Protein 8CIH (pdb70)

Solvent-accessible surface area: 18459 Å² total; per-residue (Å²): 106,116,17,14,72,59,1,78,76,4,0,28,58,0,68,74,14,17,92,105,0,62,95,47,1,78,50,0,55,80,3,0,46,61,0,3,76,42,48,55,47,38,64,112,125,155,67,55,103,76,55,111,68,94,51,104,121,60,15,107,121,54,70,53,77,10,80,92,11,33,127,89,3,91,62,12,1,74,17,0,44,132,8,24,94,97,0,79,144,16,3,70,58,0,102,31,7,9,105,95,11,60,183,115,147,36,56,37,107,180,34,114,60,36,57,75,24,5,48,4,46,6,0,47,78,2,0,73,21,0,4,56,19,0,98,97,1,10,128,36,0,94,87,2,3,94,23,0,27,143,22,71,58,61,99,78,3,56,57,51,20,45,60,1,73,115,7,68,95,9,70,51,8,7,77,18,5,15,56,7,1,18,39,3,4,52,58,143,152,92,132,82,93,111,29,39,51,98,1,4,103,86,3,82,72,3,0,31,56,0,70,78,19,18,94,62,0,68,94,50,2,77,52,0,49,80,27,0,51,86,31,11,92,129,60,68,133,88,72,78,52,8,95,63,13,11,69,16,0,38,137,9,30,68,103,0,30,127,17,3,72,49,2,81,35,16,18,103,79,24,59,198,101,84,33,77,60,108,92,44,115,52,10,44,72,24,4,53,11,64,8,2,58,83,2,2,74,30,0,6,69,16,2,107,61,0,4,111,43,0,101,67,2,13,107,53,12,80,116,36,90,58,90,74,90,7,63,48,44,20,70,63,0,85,58,11,75,101,8,49,55,22,6,53,12,4,15,66,6,3,26,40,4,3,54,104

B-factor: mean 48.76, std 20.11, r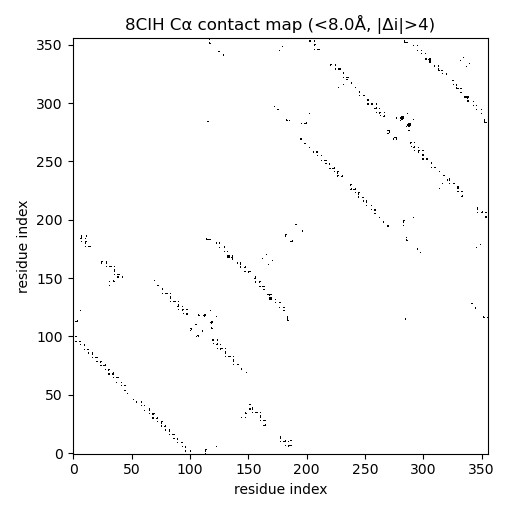ange [19.9, 146.71]

Nearest PDB structures (foldseek):
  8cih-assembly1_A  TM=1.005E+00  e=1.618E-24  Homo sapiens
  8cih-assembly2_B  TM=9.826E-01  e=2.386E-18  Homo sapiens
  8rhn-assembly1_C  TM=9.456E-01  e=1.847E-13  Homo sapiens
  7ubt-assembly1_A  TM=3.964E-01  e=5.912E-01  Homo sapiens
  8cih-assembly2_B  TM=1.006E+00  e=2.739E-23  Homo sapiens

Radius of gyration: 25.41 Å; Cα contacts (8 Å, |Δi|>4): 326; chains: 2; bounding box: 48×68×80 Å

InterPro domains:
  IPR023250 Cyclin-dependent kinase 2-interacting protein [PR02040] (20-38)
  IPR023250 Cyclin-dependent kinase 2-interacting protein [PR02040] (40-56)
  IPR023250 Cyclin-dependent kinase 2-interacting protein [PR02040] (87-102)
  IPR023250 Cyclin-dependent kinase 2-interacting protein [PR02040] (135-149)
  IPR023250 Cyclin-dependent kinase 2-interacting protein [PR02040] (156-172)
  IPR023250 Cyclin-dependent kinase 2-interacting protein [PR02040] (182-193)
  IPR023250 Cyclin-dependent kinase 2-interacting protein [PR02040] (196-210)

Sequence (356 aa):
SVSARKIKDNAADWHNNLILKWETLNDAGFTTANNIANLKISLLNKSSSPASKENEEKVCLEYNEELEKLCEELQATLDGLTKIIQVKMEKLSSTTKGICELENYHYGEESKRPPLFHTWPTTHFYEEVSSHKLLEMYRKELLLKRTVAKELAHTGDPDLTLSYLSMWLHQPYVESDSRLHLESMLLETGHRVTPRKPVLSVSARKIKDNAADWHNLILKWETLNDAGFTTANNIANLKISLCEELQATLDGLTKIQVKMEKLSSTTKGICELENYHYGEESKRPPLFHTWPTTHFYEVSSHKLLEEMYRKELLLKRTVAKELAHTGDPDLTLSYLSMWLHQPYVESDSRLHLESMLLETGH

Secondary structure (DSSP, 8-state):
-HHHHHHHHHHHHHHHHHHHHHHHHHHHHHHHHHHHHHHHHHHT----HHHHHHHHHHHHHHHHHHHHHHHHHHHHHHHHHHHHHHHHHHHHHHHHHHHHHHHHH--GGGSPPSSSS--HHHHHHHHHHHHHHHHHHHHHHHHHHHHHHH---HHHHHHHHHHHHH-TTHHHHHHHHHHHHHHHHT--/-----HHHHHHHHHHHHHHHHHHHHHHHHHHHHHHHHHHHHHHHHHH---HHHHHHHHHHHHHHHHHHHHHHHHHHHHHHHHHHHT--GGGS--SSSS--HHHHHHHHHHHHHHHHHHHHHHHHHHHHHHH---HHHHHHHHHHHHH-TTTTTHHHHHHHHHHHHTT-

Structure (mmCIF, N/CA/C/O backbone):
data_8CIH
#
_entry.id   8CIH
#
_cell.length_a   91.722
_cell.length_b   91.722
_cell.length_c   134.368
_cell.angle_alpha   90.00
_cell.angle_beta   90.00
_cell.angle_gamma   120.00
#
_symmetry.space_group_name_H-M   'P 61'
#
loop_
_entity.id
_entity.type
_entity.pdbx_description
1 polymer 'Cyclin-dependent kinase 2-interacting protein'
2 non-polymer 'SODIUM ION'
3 water water
#
loop_
_atom_site.group_PDB
_atom_site.id
_atom_site.type_symbol
_atom_site.label_atom_id
_atom_site.label_alt_id
_atom_site.label_comp_id
_atom_site.label_asym_id
_atom_site.label_entity_id
_atom_site.label_seq_id
_atom_site.pdbx_PDB_ins_code
_atom_site.Cartn_x
_atom_site.Cartn_y
_atom_site.Cartn_z
_atom_site.occupancy
_atom_site.B_iso_or_equiv
_atom_site.auth_seq_id
_atom_site.auth_comp_id
_atom_site.auth_asym_id
_atom_site.auth_atom_id
_atom_site.pdbx_PDB_model_num
ATOM 1 N N . SER A 1 19 ? -15.898 -24.472 18.869 1.00 68.01 17 SER A N 1
ATOM 2 C CA . SER A 1 19 ? -14.840 -25.334 18.356 1.00 62.56 17 SER A CA 1
ATOM 3 C C . SER A 1 19 ? -14.328 -24.821 17.015 1.00 58.26 17 SER A C 1
ATOM 4 O O . SER A 1 19 ? -14.901 -23.899 16.431 1.00 53.39 17 SER A O 1
ATOM 11 N N . VAL A 1 20 ? -13.243 -25.426 16.528 1.00 57.86 18 VAL A N 1
ATOM 12 C CA . VAL A 1 20 ? -12.680 -25.010 15.247 1.00 55.45 18 VAL A CA 1
ATOM 13 C C . VAL A 1 20 ? -13.609 -25.402 14.107 1.00 39.73 18 VAL A C 1
ATOM 14 O O . VAL A 1 20 ? -13.819 -24.628 13.165 1.00 36.30 18 VAL A O 1
ATOM 27 N N . SER A 1 21 ? -14.180 -26.607 14.169 1.00 37.43 19 SER A N 1
ATOM 28 C CA . SER A 1 21 ? -15.086 -27.047 13.112 1.00 37.39 19 SER A CA 1
ATOM 29 C C . SER A 1 21 ? -16.329 -26.170 13.052 1.00 35.07 19 SER A C 1
ATOM 30 O O . SER A 1 21 ? -16.851 -25.893 11.964 1.00 32.50 19 SER A O 1
ATOM 38 N N . ALA A 1 22 ? -16.824 -25.728 14.211 1.00 32.54 20 ALA A N 1
ATOM 39 C CA . ALA A 1 22 ? -17.981 -24.838 14.222 1.00 34.08 20 ALA A CA 1
ATOM 40 C C . ALA A 1 22 ? -17.671 -23.534 13.500 1.00 32.57 20 ALA A C 1
ATOM 41 O O . ALA A 1 22 ? -18.478 -23.052 12.696 1.00 29.48 20 ALA A O 1
ATOM 48 N N . ARG A 1 23 ? -16.502 -22.947 13.771 1.00 35.05 21 ARG A N 1
ATOM 49 C CA . ARG A 1 23 ? -16.114 -21.726 13.074 1.00 34.23 21 ARG A CA 1
ATOM 50 C C . ARG A 1 23 ? -15.979 -21.970 11.577 1.00 29.24 21 ARG A C 1
ATOM 51 O O . ARG A 1 23 ? -16.381 -21.129 10.762 1.00 29.65 21 ARG A O 1
ATOM 58 N N . LYS A 1 24 ? -15.416 -23.117 11.192 1.00 28.93 22 LYS A N 1
ATOM 59 C CA . LYS A 1 24 ? -15.273 -23.428 9.773 1.00 32.19 22 LYS A CA 1
ATOM 60 C C . LYS A 1 24 ? -16.631 -23.614 9.105 1.00 26.07 22 LYS A C 1
ATOM 61 O O . LYS A 1 24 ? -16.834 -23.169 7.970 1.00 25.77 22 LYS A O 1
ATOM 73 N N . ILE A 1 25 ? -17.571 -24.270 9.787 1.00 28.08 23 ILE A N 1
ATOM 74 C CA . ILE A 1 25 ? -18.896 -24.472 9.206 1.00 27.04 23 ILE A CA 1
ATOM 75 C C . ILE A 1 25 ? -19.638 -23.145 9.103 1.00 25.74 23 ILE A C 1
ATOM 76 O O . ILE A 1 25 ? -20.316 -22.870 8.104 1.00 26.52 23 ILE A O 1
ATOM 92 N N . LYS A 1 26 ? -19.518 -22.296 10.127 1.00 27.44 24 LYS A N 1
ATOM 93 C CA . LYS A 1 26 ? -20.157 -20.985 10.079 1.00 29.34 24 LYS A CA 1
ATOM 94 C C . LYS A 1 26 ? -19.558 -20.122 8.976 1.00 28.60 24 LYS A C 1
ATOM 95 O O . LYS A 1 26 ? -20.280 -19.389 8.291 1.00 28.34 24 LYS A O 1
ATOM 114 N N . ASP A 1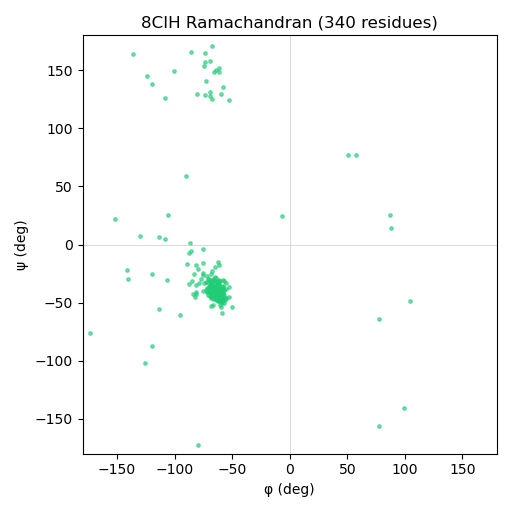 27 ? -18.236 -20.190 8.795 1.00 31.02 25 ASP A N 1
ATOM 115 C CA . ASP A 1 27 ? -17.607 -19.480 7.685 1.00 29.19 25 ASP A CA 1
ATOM 116 C C . ASP A 1 27 ? -18.045 -20.059 6.345 1.00 26.66 25 ASP A C 1
ATOM 117 O O . ASP A 1 27 ? -18.252 -19.317 5.377 1.00 26.61 25 ASP A O 1
ATOM 126 N N . ASN A 1 28 ? -18.179 -21.386 6.268 1.00 25.07 26 ASN A N 1
ATOM 127 C CA . ASN A 1 28 ? -18.622 -22.020 5.029 1.00 25.43 26 ASN A CA 1
ATOM 128 C C . ASN A 1 28 ? -20.026 -21.567 4.647 1.00 26.42 26 ASN A C 1
ATOM 129 O O . ASN A 1 28 ? -20.309 -21.320 3.468 1.00 26.20 26 ASN A O 1
ATOM 140 N N . ALA A 1 29 ? -20.924 -21.458 5.630 1.00 24.71 27 ALA A N 1
ATOM 141 C CA . ALA A 1 29 ? -22.266 -20.960 5.345 1.00 24.95 27 ALA A CA 1
ATOM 142 C C . ALA A 1 29 ? -22.219 -19.517 4.858 1.00 28.06 27 ALA A C 1
ATOM 143 O O . ALA A 1 29 ? -22.956 -19.138 3.939 1.00 24.63 27 ALA A O 1
ATOM 150 N N . ALA A 1 30 ? -21.358 -18.696 5.467 1.00 31.04 28 ALA A N 1
ATOM 151 C CA . ALA A 1 30 ? -21.183 -17.328 4.994 1.00 32.15 28 ALA A CA 1
ATOM 152 C C . ALA A 1 30 ? -20.638 -17.307 3.571 1.00 31.17 28 ALA A C 1
ATOM 153 O O . ALA A 1 30 ? -21.054 -16.480 2.750 1.00 26.69 28 ALA A O 1
ATOM 160 N N . ASP A 1 31 ? -19.703 -18.212 3.260 1.00 32.92 29 ASP A N 1
ATOM 161 C CA . ASP A 1 31 ? -19.163 -18.283 1.905 1.00 30.65 29 ASP A CA 1
ATOM 162 C C . ASP A 1 31 ? -20.255 -18.619 0.895 1.00 29.27 29 ASP A C 1
ATOM 163 O O . ASP A 1 31 ? -20.296 -18.047 -0.201 1.00 27.18 29 ASP A O 1
ATOM 172 N N . TRP A 1 32 ? -21.139 -19.561 1.239 1.00 27.07 30 TRP A N 1
ATOM 173 C CA . TRP A 1 32 ? -22.272 -19.867 0.371 1.00 24.48 30 TRP A CA 1
ATOM 174 C C . TRP A 1 32 ? -23.137 -18.635 0.138 1.00 25.65 30 TRP A C 1
ATOM 175 O O . TRP A 1 32 ? -23.583 -18.380 -0.987 1.00 23.50 30 TRP A O 1
ATOM 196 N N . HIS A 1 33 ? -23.400 -17.867 1.195 1.00 27.82 31 HIS A N 1
ATOM 197 C CA . HIS A 1 33 ? -24.176 -16.642 1.041 1.00 28.74 31 HIS A CA 1
ATOM 198 C C . HIS A 1 33 ? -23.499 -15.688 0.065 1.00 27.68 31 HIS A C 1
ATOM 199 O O . HIS A 1 33 ? -24.153 -15.114 -0.813 1.00 26.36 31 HIS A O 1
ATOM 213 N N A ASN A 1 34 ? -22.178 -15.531 0.177 0.64 30.50 32 ASN A N 1
ATOM 214 N N B ASN A 1 34 ? -22.184 -15.505 0.210 0.36 30.74 32 ASN A N 1
ATOM 215 C CA A ASN A 1 34 ? -21.479 -14.569 -0.669 0.64 31.27 32 ASN A CA 1
ATOM 216 C CA B ASN A 1 34 ? -21.457 -14.591 -0.667 0.36 33.26 32 ASN A CA 1
ATOM 217 C C A ASN A 1 34 ? -21.430 -15.032 -2.123 0.64 30.47 32 ASN A C 1
ATOM 218 C C B ASN A 1 34 ? -21.525 -15.054 -2.115 0.36 30.90 32 ASN A C 1
ATOM 219 O O A ASN A 1 34 ? -21.569 -14.215 -3.041 0.64 29.14 32 ASN A O 1
ATOM 220 O O B ASN A 1 34 ? -21.838 -14.269 -3.018 0.36 29.77 32 ASN A O 1
ATOM 241 N N . LEU A 1 35 ? -21.230 -16.333 -2.357 1.00 27.07 33 LEU A N 1
ATOM 242 C CA . LEU A 1 35 ? -21.221 -16.838 -3.727 1.00 27.13 33 LEU A CA 1
ATOM 243 C C . LEU A 1 35 ? -22.602 -16.733 -4.363 1.00 24.83 33 LEU A C 1
ATOM 244 O O . LEU A 1 35 ? -22.724 -16.437 -5.558 1.00 25.47 33 LEU A O 1
ATOM 261 N N . ILE A 1 36 ? -23.656 -16.985 -3.585 1.00 23.98 34 ILE A N 1
ATOM 262 C CA . ILE A 1 36 ? -25.009 -16.876 -4.121 1.00 24.59 34 ILE A CA 1
ATOM 263 C C . ILE A 1 36 ? -25.358 -15.423 -4.414 1.00 28.68 34 ILE A C 1
ATOM 264 O O . ILE A 1 36 ? -26.119 -15.138 -5.347 1.00 25.42 34 ILE A O 1
ATOM 280 N N . LEU A 1 37 ? -24.810 -14.483 -3.640 1.00 29.33 35 LEU A N 1
ATOM 281 C CA . LEU A 1 37 ? -25.012 -13.070 -3.947 1.00 35.52 35 LEU A CA 1
ATOM 282 C C . LEU A 1 37 ? -24.295 -12.681 -5.234 1.00 30.61 35 LEU A C 1
ATOM 283 O O . LEU A 1 37 ? -24.859 -11.970 -6.075 1.00 30.83 35 LEU A O 1
ATOM 299 N N . LYS A 1 38 ? -23.050 -13.134 -5.405 1.00 26.88 36 LYS A N 1
ATOM 300 C CA . LYS A 1 38 ? -22.333 -12.858 -6.646 1.00 29.81 36 LYS A CA 1
ATOM 301 C C . LYS A 1 38 ? -23.052 -13.472 -7.840 1.00 29.53 36 LYS A C 1
ATOM 302 O O . LYS A 1 38 ? -23.104 -12.871 -8.921 1.00 28.74 36 LYS A O 1
ATOM 321 N N . TRP A 1 39 ? -23.616 -14.669 -7.665 1.00 27.55 37 TRP A N 1
ATOM 322 C CA . TRP A 1 39 ? -24.384 -15.290 -8.738 1.00 28.60 37 TRP A CA 1
ATOM 323 C C . TRP A 1 39 ? -25.561 -14.410 -9.140 1.00 27.82 37 TRP A C 1
ATOM 324 O O . TRP A 1 39 ? -25.772 -14.136 -10.327 1.00 24.47 37 TRP A O 1
ATOM 345 N N . GLU A 1 40 ? -26.341 -13.949 -8.158 1.00 24.51 38 GLU A N 1
ATOM 346 C CA . GLU A 1 40 ? -27.496 -13.112 -8.469 1.00 25.12 38 GLU A CA 1
ATOM 347 C C . GLU A 1 40 ? -27.069 -11.802 -9.117 1.00 25.87 38 GLU A C 1
ATOM 348 O O . GLU A 1 40 ? -27.739 -11.303 -10.030 1.00 25.40 38 GLU A O 1
ATOM 360 N N . THR A 1 41 ? -25.955 -11.228 -8.660 1.00 27.37 39 THR A N 1
ATOM 361 C CA . THR A 1 41 ? -25.436 -10.017 -9.287 1.00 31.26 39 THR A CA 1
ATOM 362 C C . THR A 1 41 ? -25.149 -10.253 -10.765 1.00 33.13 39 THR A C 1
ATOM 363 O O . THR A 1 41 ? -25.532 -9.447 -11.621 1.00 33.73 39 THR A O 1
ATOM 374 N N . LEU A 1 42 ? -24.474 -11.360 -11.081 1.00 32.37 40 LEU A N 1
ATOM 375 C CA . LEU A 1 42 ? -24.164 -11.668 -12.472 1.00 34.58 40 LEU A CA 1
ATOM 376 C C . LEU A 1 42 ? -25.422 -12.018 -13.254 1.00 29.41 40 LEU A C 1
ATOM 377 O O . LEU A 1 42 ? -25.546 -11.664 -14.432 1.00 28.48 40 LEU A O 1
ATOM 393 N N . ASN A 1 43 ? -26.360 -12.725 -12.624 1.00 23.33 41 ASN A N 1
ATOM 394 C CA . ASN A 1 43 ? -27.577 -13.093 -13.333 1.00 25.62 41 ASN A CA 1
ATOM 395 C C . ASN A 1 43 ? -28.395 -11.861 -13.698 1.00 29.39 41 ASN A C 1
ATOM 396 O O . ASN A 1 43 ? -28.940 -11.778 -14.804 1.00 25.56 41 ASN A O 1
ATOM 407 N N . ASP A 1 44 ? -28.501 -10.898 -12.777 1.00 26.92 42 ASP A N 1
ATOM 408 C CA . ASP A 1 44 ? -29.200 -9.654 -13.083 1.00 30.78 42 ASP A CA 1
ATOM 409 C C . ASP A 1 44 ? -28.526 -8.922 -14.239 1.00 31.52 42 ASP A C 1
ATOM 410 O O . ASP A 1 44 ? -29.195 -8.439 -15.158 1.00 30.27 42 ASP A O 1
ATOM 419 N N . ALA A 1 45 ? -27.193 -8.826 -14.206 1.00 34.10 43 ALA A N 1
ATOM 420 C CA . ALA A 1 45 ? -26.471 -8.189 -15.303 1.00 37.09 43 ALA A CA 1
ATOM 421 C C . ALA A 1 45 ? -26.680 -8.947 -16.607 1.00 35.84 43 ALA A C 1
ATOM 422 O O . ALA A 1 45 ? -26.860 -8.337 -17.668 1.00 34.69 43 ALA A O 1
ATOM 429 N N . GLY A 1 46 ? -26.655 -10.280 -16.549 1.00 31.76 44 GLY A N 1
ATOM 430 C CA . GLY A 1 46 ? -26.918 -11.062 -17.744 1.00 30.00 44 GLY A CA 1
ATOM 431 C C . GLY A 1 46 ? -28.320 -10.846 -18.277 1.00 29.59 44 GLY A C 1
ATOM 432 O O . GLY A 1 46 ? -28.534 -10.807 -19.492 1.00 23.95 44 GLY A O 1
ATOM 436 N N . PHE A 1 47 ? -29.295 -10.694 -17.377 1.00 28.29 45 PHE A N 1
ATOM 437 C CA . PHE A 1 47 ? -30.659 -10.431 -17.820 1.00 29.04 45 PHE A CA 1
ATOM 438 C C . PHE A 1 47 ? -30.740 -9.119 -18.590 1.00 24.94 45 PHE A C 1
ATOM 439 O O . PHE A 1 47 ? -31.397 -9.045 -19.633 1.00 27.93 45 PHE A O 1
ATOM 456 N N . THR A 1 48 ? -30.088 -8.071 -18.086 1.00 28.92 46 THR A N 1
ATOM 457 C CA . THR A 1 48 ? -30.074 -6.799 -18.800 1.00 33.49 46 THR A CA 1
ATOM 458 C C . THR A 1 48 ? -29.534 -6.982 -20.211 1.00 27.77 46 THR A C 1
ATOM 459 O O . THR A 1 48 ? -30.130 -6.510 -21.185 1.00 25.95 46 THR A O 1
ATOM 470 N N . THR A 1 49 ? -28.404 -7.679 -20.338 1.00 26.42 47 THR A N 1
ATOM 471 C CA . THR A 1 49 ? -27.856 -7.974 -21.657 1.00 27.46 47 THR A CA 1
ATOM 472 C C . THR A 1 49 ? -28.839 -8.794 -22.481 1.00 23.47 47 THR A C 1
ATOM 473 O O . THR A 1 49 ? -29.168 -8.434 -23.617 1.00 24.40 47 THR A O 1
ATOM 484 N N . ALA A 1 50 ? -29.319 -9.906 -21.918 1.00 21.69 48 ALA A N 1
ATOM 485 C CA . ALA A 1 50 ? -30.267 -10.752 -22.636 1.00 25.98 48 ALA A CA 1
ATOM 486 C C . ALA A 1 50 ? -31.504 -9.966 -23.044 1.00 25.10 48 ALA A C 1
ATOM 487 O O . ALA A 1 50 ? -32.037 -10.156 -24.143 1.00 24.52 48 ALA A O 1
ATOM 494 N N . ASN A 1 51 ? -31.976 -9.074 -22.171 1.00 26.06 49 ASN A N 1
ATOM 495 C CA . ASN A 1 51 ? -33.151 -8.275 -22.493 1.00 28.71 49 ASN A CA 1
ATOM 496 C C . ASN A 1 51 ? -32.863 -7.289 -23.618 1.00 27.21 49 ASN A C 1
ATOM 497 O O . ASN A 1 51 ? -33.758 -6.976 -24.412 1.00 28.45 49 ASN A O 1
ATOM 508 N N . ASN A 1 52 ? -31.630 -6.788 -23.704 1.00 26.93 50 ASN A N 1
ATOM 509 C CA . ASN A 1 52 ? -31.272 -5.910 -24.811 1.00 26.36 50 ASN A CA 1
ATOM 510 C C . ASN A 1 52 ? -31.200 -6.682 -26.121 1.00 26.34 50 ASN A C 1
ATOM 511 O O . ASN A 1 52 ? -31.624 -6.180 -27.167 1.00 26.66 50 ASN A O 1
ATOM 522 N N . ILE A 1 53 ? -30.677 -7.909 -26.084 1.00 28.86 51 ILE A N 1
ATOM 523 C CA . ILE A 1 53 ? -30.654 -8.738 -27.285 1.00 29.34 51 ILE A CA 1
ATOM 524 C C . ILE A 1 53 ? -32.074 -8.966 -27.786 1.00 28.23 51 ILE A C 1
ATOM 525 O O . ILE A 1 53 ? -32.375 -8.777 -28.970 1.00 28.08 51 ILE A O 1
ATOM 541 N N . ALA A 1 54 ? -32.973 -9.353 -26.878 1.00 27.99 52 ALA A N 1
ATOM 542 C CA . ALA A 1 54 ? -34.349 -9.656 -27.261 1.00 29.84 52 ALA A CA 1
ATOM 543 C C . ALA A 1 54 ? -35.026 -8.453 -27.906 1.00 28.10 52 ALA A C 1
ATOM 544 O O . ALA A 1 54 ? -35.668 -8.573 -28.956 1.00 30.15 52 ALA A O 1
ATOM 551 N N . ASN A 1 55 ? -34.903 -7.279 -27.285 1.00 29.83 53 ASN A N 1
ATOM 552 C CA . ASN A 1 55 ? -35.602 -6.105 -27.798 1.00 32.59 53 ASN A CA 1
ATOM 553 C C . ASN A 1 55 ? -35.024 -5.653 -29.133 1.00 35.19 53 ASN A C 1
ATOM 554 O O . ASN A 1 55 ? -35.774 -5.285 -30.046 1.00 36.62 53 ASN A O 1
ATOM 565 N N . LEU A 1 56 ? -33.697 -5.685 -29.279 1.00 34.81 54 LEU A N 1
ATOM 566 C CA . LEU A 1 56 ? -33.106 -5.349 -30.570 1.00 39.66 54 LEU A CA 1
ATOM 567 C C . LEU A 1 56 ? -33.463 -6.395 -31.621 1.00 43.51 54 LEU A C 1
ATOM 568 O O . LEU A 1 56 ? -33.701 -6.056 -32.786 1.00 43.34 54 LEU A O 1
ATOM 584 N N . LYS A 1 57 ? -33.506 -7.671 -31.230 1.00 40.45 55 LYS A N 1
ATOM 585 C CA . LYS A 1 57 ? -33.939 -8.714 -32.155 1.00 41.45 55 LYS A CA 1
ATOM 586 C C . LYS A 1 57 ? -35.360 -8.453 -32.639 1.00 43.25 55 LYS A C 1
ATOM 587 O O . LYS A 1 57 ? -35.649 -8.549 -33.837 1.00 43.55 55 LYS A O 1
ATOM 606 N N . ILE A 1 58 ? -36.262 -8.116 -31.716 1.00 48.86 56 ILE A N 1
ATOM 607 C CA . ILE A 1 58 ? -37.652 -7.869 -32.091 1.00 55.42 56 ILE A CA 1
ATOM 608 C C . ILE A 1 58 ? -37.753 -6.646 -32.993 1.00 56.57 56 ILE A C 1
ATOM 609 O O . ILE A 1 58 ? -38.531 -6.628 -33.953 1.00 63.70 56 ILE A O 1
ATOM 625 N N . SER A 1 59 ? -36.975 -5.601 -32.699 1.00 49.45 57 SER A N 1
ATOM 626 C CA . SER A 1 59 ? -36.938 -4.445 -33.591 1.00 49.93 57 SER A CA 1
ATOM 627 C C . SER A 1 59 ? -36.360 -4.826 -34.948 1.00 44.40 57 SER A C 1
ATOM 628 O O . SER A 1 59 ? -36.866 -4.397 -35.992 1.00 44.32 57 SER A O 1
ATOM 636 N N . LEU A 1 60 ? -35.298 -5.635 -34.952 1.00 45.40 58 LEU A N 1
ATOM 637 C CA . LEU A 1 60 ? -34.720 -6.098 -36.208 1.00 54.71 58 LEU A CA 1
ATOM 638 C C . LEU A 1 60 ? -35.672 -7.023 -36.954 1.00 61.89 58 LEU A C 1
ATOM 639 O O . LEU A 1 60 ? -35.662 -7.053 -38.190 1.00 67.16 58 LEU A O 1
ATOM 655 N N . LEU A 1 61 ? -36.497 -7.779 -36.228 1.00 61.24 59 LEU A N 1
ATOM 656 C CA . LEU A 1 61 ? -37.447 -8.684 -36.861 1.00 69.44 59 LEU A CA 1
ATOM 657 C C . LEU A 1 61 ? -38.688 -7.965 -37.375 1.00 99.27 59 LEU A C 1
ATOM 658 O O . LEU A 1 61 ? -39.382 -8.503 -38.244 1.00 115.47 59 LEU A O 1
ATOM 662 N N . ASN A 1 62 ? -38.983 -6.773 -36.860 1.00 97.92 60 ASN A N 1
ATOM 663 C CA . ASN A 1 62 ? -40.109 -5.985 -37.342 1.00 105.11 60 ASN A CA 1
ATOM 664 C C . ASN A 1 62 ? -39.837 -5.324 -38.687 1.00 108.38 60 ASN A C 1
ATOM 665 O O . ASN A 1 62 ? -40.739 -4.681 -39.234 1.00 107.57 60 ASN A O 1
ATOM 676 N N . LYS A 1 63 ? -38.632 -5.462 -39.229 1.00 113.52 61 LYS A N 1
ATOM 677 C CA . LYS A 1 63 ? -38.276 -4.812 -40.486 1.00 114.84 61 LYS A CA 1
ATOM 678 C C . LYS A 1 63 ? -38.807 -5.616 -41.668 1.00 114.25 61 LYS A C 1
ATOM 679 O O . LYS A 1 63 ? -39.951 -6.073 -41.659 1.00 111.79 61 LYS A O 1
ATOM 689 N N . SER A 1 70 ? -43.970 -1.214 -48.685 1.00 100.16 68 SER A N 1
ATOM 690 C CA . SER A 1 70 ? -44.643 -0.187 -49.471 1.00 97.00 68 SER A CA 1
ATOM 691 C C . SER A 1 70 ? -44.633 1.156 -48.746 1.00 94.86 68 SER A C 1
ATOM 692 O O . SER A 1 70 ? -45.493 2.005 -48.982 1.00 100.44 68 SER A O 1
ATOM 695 N N . SER A 1 71 ? -43.656 1.343 -47.863 1.00 86.16 69 SER A N 1
ATOM 696 C CA . SER A 1 71 ? -43.515 2.592 -47.128 1.00 73.38 69 SER A CA 1
ATOM 697 C C . SER A 1 71 ? -42.844 3.632 -48.027 1.00 72.42 69 SER A C 1
ATOM 698 O O . SER A 1 71 ? -42.635 3.412 -49.223 1.00 72.93 69 SER A O 1
ATOM 706 N N . SER A 1 72 ? -42.493 4.783 -47.457 1.00 69.50 70 SER A N 1
ATOM 707 C CA . SER A 1 72 ? -41.868 5.832 -48.245 1.00 56.51 70 SER A CA 1
ATOM 708 C C . SER A 1 72 ? -40.413 5.472 -48.545 1.00 49.74 70 SER A C 1
ATOM 709 O O . SER A 1 72 ? -39.782 4.724 -47.795 1.00 46.11 70 SER A O 1
ATOM 717 N N . PRO A 1 73 ? -39.859 5.986 -49.648 1.00 48.84 71 PRO A N 1
ATOM 718 C CA . PRO A 1 73 ? -38.432 5.735 -49.916 1.00 46.94 71 PRO A CA 1
ATOM 719 C C . PRO A 1 73 ? -37.528 6.169 -48.774 1.00 40.17 71 PRO A C 1
ATOM 720 O O . PRO A 1 73 ? -36.544 5.485 -48.470 1.00 37.88 71 PRO A O 1
ATOM 731 N N . ALA A 1 74 ? -37.837 7.296 -48.128 1.00 34.09 72 ALA A N 1
ATOM 732 C CA . ALA A 1 74 ? -37.033 7.730 -46.992 1.00 32.93 72 ALA A CA 1
ATOM 733 C C . ALA A 1 74 ? -37.071 6.699 -45.870 1.00 34.36 72 ALA A C 1
ATOM 734 O O . ALA A 1 74 ? -36.046 6.423 -45.234 1.00 33.39 72 ALA A O 1
ATOM 741 N N . SER A 1 75 ? -38.244 6.108 -45.621 1.00 39.86 73 SER A N 1
ATOM 742 C CA . SER A 1 75 ? -38.365 5.116 -44.557 1.00 41.87 73 SER A CA 1
ATOM 743 C C . SER A 1 75 ? -37.576 3.853 -44.880 1.00 38.95 73 SER A C 1
ATOM 744 O O . SER A 1 75 ? -36.893 3.302 -44.008 1.00 33.21 73 SER A O 1
ATOM 752 N N . LYS A 1 76 ? -37.670 3.370 -46.120 1.00 36.89 74 LYS A N 1
ATOM 753 C CA . LYS A 1 76 ? -36.922 2.178 -46.509 1.00 37.82 74 LYS A CA 1
ATOM 754 C C . LYS A 1 76 ? -35.425 2.390 -46.327 1.00 37.31 74 LYS A C 1
ATOM 755 O O . LYS A 1 76 ? -34.729 1.541 -45.758 1.00 39.68 74 LYS A O 1
ATOM 774 N N . GLU A 1 77 ? -34.909 3.519 -46.817 1.00 37.87 75 GLU A N 1
ATOM 775 C CA . GLU A 1 77 ? -33.487 3.806 -46.673 1.00 38.03 75 GLU A CA 1
ATOM 776 C C . GLU A 1 77 ? -33.095 3.876 -45.205 1.00 33.70 75 GLU A C 1
ATOM 777 O O . GLU A 1 77 ? -32.096 3.279 -44.785 1.00 32.55 75 GLU A O 1
ATOM 784 N N . ASN A 1 78 ? -33.878 4.598 -44.404 1.00 33.97 76 ASN A N 1
ATOM 785 C CA . ASN A 1 78 ? -33.575 4.707 -42.982 1.00 35.56 76 ASN A CA 1
ATOM 786 C C . ASN A 1 78 ? -33.600 3.338 -42.312 1.00 34.99 76 ASN A C 1
ATOM 787 O O . ASN A 1 78 ? -32.694 2.993 -41.546 1.00 30.56 76 ASN A O 1
ATOM 798 N N . GLU A 1 79 ? -34.629 2.534 -42.599 1.00 36.74 77 GLU A N 1
ATOM 799 C CA . GLU A 1 79 ? -34.715 1.212 -41.987 1.00 39.81 77 GLU A CA 1
ATOM 800 C C . GLU A 1 79 ? -33.518 0.352 -42.375 1.00 36.16 77 GLU A C 1
ATOM 801 O O . GLU A 1 79 ? -32.960 -0.366 -41.537 1.00 37.44 77 GLU A O 1
ATOM 808 N N . GLU A 1 80 ? -33.102 0.424 -43.641 1.00 34.22 78 GLU A N 1
ATOM 809 C CA . GLU A 1 80 ? -31.935 -0.329 -44.095 1.00 37.08 78 GLU A CA 1
ATOM 810 C C . GLU A 1 80 ? -30.700 0.024 -43.276 1.00 36.63 78 GLU A C 1
ATOM 811 O O . GLU A 1 80 ? -29.995 -0.862 -42.779 1.00 37.08 78 GLU A O 1
ATOM 823 N N . LYS A 1 81 ? -30.414 1.320 -43.131 1.00 35.31 79 LYS A N 1
ATOM 824 C CA . LYS A 1 81 ? -29.206 1.731 -42.422 1.00 35.50 79 LYS A CA 1
ATOM 825 C C . LYS A 1 81 ? -29.283 1.373 -40.942 1.00 30.92 79 LYS A C 1
ATOM 826 O O . LYS A 1 81 ? -28.292 0.924 -40.355 1.00 32.62 79 LYS A O 1
ATOM 845 N N . VAL A 1 82 ? -30.450 1.562 -40.322 1.00 33.59 80 VAL A N 1
ATOM 846 C CA . VAL A 1 82 ? -30.588 1.254 -38.901 1.00 31.60 80 VAL A CA 1
ATOM 847 C C . VAL A 1 82 ? -30.396 -0.239 -38.656 1.00 30.35 80 VAL A C 1
ATOM 848 O O . VAL A 1 82 ? -29.739 -0.644 -37.689 1.00 28.53 80 VAL A O 1
ATOM 861 N N . CYS A 1 83 ? -30.959 -1.081 -39.527 1.00 30.23 81 CYS A N 1
ATOM 862 C CA . CYS A 1 83 ? -30.876 -2.524 -39.318 1.00 35.55 81 CYS A CA 1
ATOM 863 C C . CYS A 1 83 ? -29.448 -3.041 -39.451 1.00 33.90 81 CYS A C 1
ATOM 864 O O . CYS A 1 83 ? -29.093 -4.038 -38.812 1.00 33.76 81 CYS A O 1
ATOM 872 N N . LEU A 1 84 ? -28.621 -2.391 -40.272 1.00 35.21 82 LEU A N 1
ATOM 873 C CA . LEU A 1 84 ? -27.215 -2.773 -40.348 1.00 40.00 82 LEU A CA 1
ATOM 874 C C . LEU A 1 84 ? -26.523 -2.584 -39.003 1.00 41.33 82 LEU A C 1
ATOM 875 O O . LEU A 1 84 ? -25.724 -3.430 -38.582 1.00 44.27 82 LEU A O 1
ATOM 891 N N . GLU A 1 85 ? -26.820 -1.482 -38.309 1.00 34.23 83 GLU A N 1
ATOM 892 C CA . GLU A 1 85 ? -26.223 -1.230 -37.004 1.00 33.87 83 GLU A CA 1
ATOM 893 C C . GLU A 1 85 ? -26.827 -2.092 -35.904 1.00 31.75 83 GLU A C 1
ATOM 894 O O . GLU A 1 85 ? -26.164 -2.323 -34.886 1.00 32.05 83 GLU A O 1
ATOM 906 N N . TYR A 1 86 ? -28.067 -2.558 -36.072 1.00 35.32 84 TYR A N 1
ATOM 907 C CA . TYR A 1 86 ? -28.615 -3.545 -35.147 1.00 33.00 84 TYR A CA 1
ATOM 908 C C . TYR A 1 86 ? -27.751 -4.802 -35.128 1.00 35.53 84 TYR A C 1
ATOM 909 O O . TYR A 1 86 ? -27.442 -5.345 -34.061 1.00 36.48 84 TYR A O 1
ATOM 927 N N . ASN A 1 87 ? -27.356 -5.282 -36.311 1.00 37.48 85 ASN A N 1
ATOM 928 C CA . ASN A 1 87 ? -26.547 -6.494 -36.386 1.00 42.72 85 ASN A CA 1
ATOM 929 C C . ASN A 1 87 ? -25.232 -6.327 -35.637 1.00 39.86 85 ASN A C 1
ATOM 930 O O . ASN A 1 87 ? -24.805 -7.229 -34.907 1.00 40.51 85 ASN A O 1
ATOM 941 N N . GLU A 1 88 ? -24.571 -5.180 -35.808 1.00 37.12 86 GLU A N 1
ATOM 942 C CA . GLU A 1 88 ? -23.306 -4.946 -35.118 1.00 36.04 86 GLU A CA 1
ATOM 943 C C . GLU A 1 88 ? -23.500 -4.951 -33.607 1.00 35.87 86 GLU A C 1
ATOM 944 O O . GLU A 1 88 ? -22.725 -5.572 -32.870 1.00 36.36 86 GLU A O 1
ATOM 948 N N . GLU A 1 89 ? -24.537 -4.263 -33.125 1.00 37.24 87 GLU A N 1
ATOM 949 C CA . GLU A 1 89 ? -24.764 -4.194 -31.685 1.00 39.75 87 GLU A CA 1
ATOM 950 C C . GLU A 1 89 ? -25.138 -5.560 -31.123 1.00 36.86 87 GLU A C 1
ATOM 951 O O . GLU A 1 89 ? -24.742 -5.906 -30.004 1.00 31.69 87 GLU A O 1
ATOM 963 N N . LEU A 1 90 ? -25.896 -6.351 -31.883 1.00 37.67 88 LEU A N 1
ATOM 964 C CA . LEU A 1 90 ? -26.292 -7.671 -31.403 1.00 36.72 88 LEU A CA 1
ATOM 965 C C . LEU A 1 90 ? -25.081 -8.579 -31.223 1.00 35.34 88 LEU A C 1
ATOM 966 O O . LEU A 1 90 ? -25.019 -9.356 -30.264 1.00 32.60 88 LEU A O 1
ATOM 982 N N . GLU A 1 91 ? -24.104 -8.492 -32.129 1.00 36.70 89 GLU A N 1
ATOM 983 C CA . GLU A 1 91 ? -22.895 -9.297 -31.980 1.00 39.82 89 GLU A CA 1
ATOM 984 C C . GLU A 1 91 ? -22.141 -8.926 -30.709 1.00 38.03 89 GLU A C 1
ATOM 985 O O . GLU A 1 91 ? -21.625 -9.802 -30.004 1.00 35.04 89 GLU A O 1
ATOM 992 N N . LYS A 1 92 ? -22.067 -7.630 -30.398 1.00 36.12 90 LYS A N 1
ATOM 993 C CA . LYS A 1 92 ? -21.391 -7.204 -29.177 1.00 35.98 90 LYS A CA 1
ATOM 994 C C . LYS A 1 92 ? -22.154 -7.656 -27.937 1.00 32.67 90 LYS A C 1
ATOM 995 O O . LYS A 1 92 ? -21.544 -8.028 -26.928 1.00 31.03 90 LYS A O 1
ATOM 1005 N N . LEU A 1 93 ? -23.488 -7.634 -27.992 1.00 31.61 91 LEU A N 1
ATOM 1006 C CA . LEU A 1 93 ? -24.283 -8.058 -26.843 1.00 30.33 91 LEU A CA 1
ATOM 1007 C C . LEU A 1 93 ? -24.142 -9.556 -26.590 1.00 29.41 91 LEU A C 1
ATOM 1008 O O . LEU A 1 93 ? -24.093 -9.993 -25.435 1.00 27.49 91 LEU A O 1
ATOM 1024 N N . CYS A 1 94 ? -24.084 -10.360 -27.654 1.00 30.22 92 CYS A N 1
ATOM 1025 C CA . CYS A 1 94 ? -23.912 -11.798 -27.478 1.00 32.85 92 CYS A CA 1
ATOM 1026 C C . CYS A 1 94 ? -22.569 -12.118 -26.831 1.00 34.21 92 CYS A C 1
ATOM 1027 O O . CYS A 1 94 ? -22.482 -13.002 -25.969 1.00 32.54 92 CYS A O 1
ATOM 1035 N N . GLU A 1 95 ? -21.509 -11.411 -27.232 1.00 33.96 93 GLU A N 1
ATOM 1036 C CA . GLU A 1 95 ? -20.219 -11.578 -26.570 1.00 39.67 93 GLU A CA 1
ATOM 1037 C C . GLU A 1 95 ? -20.288 -11.117 -25.120 1.00 34.64 93 GLU A C 1
ATOM 1038 O O . GLU A 1 95 ? -19.644 -11.702 -24.241 1.00 29.96 93 GLU A O 1
ATOM 1050 N N . GLU A 1 96 ? -21.059 -10.061 -24.854 1.00 33.52 94 GLU A N 1
ATOM 1051 C CA . GLU A 1 96 ? -21.247 -9.607 -23.481 1.00 33.17 94 GLU A CA 1
ATOM 1052 C C . GLU A 1 96 ? -21.950 -10.668 -22.645 1.00 29.42 94 GLU A C 1
ATOM 1053 O O . GLU A 1 96 ? -21.607 -10.878 -21.475 1.00 28.71 94 GLU A O 1
ATOM 1065 N N . LEU A 1 97 ? -22.934 -11.354 -23.227 1.00 29.02 95 LEU A N 1
ATOM 1066 C CA . LEU A 1 97 ? -23.636 -12.395 -22.485 1.00 29.99 95 LEU A CA 1
ATOM 1067 C C . LEU A 1 97 ? -22.718 -13.580 -22.208 1.00 31.35 95 LEU A C 1
ATOM 1068 O O . LEU A 1 97 ? -22.778 -14.182 -21.128 1.00 27.77 95 LEU A O 1
ATOM 1084 N N . GLN A 1 98 ? -21.853 -13.924 -23.165 1.00 31.02 96 GLN A N 1
ATOM 1085 C CA . GLN A 1 98 ? -20.902 -15.007 -22.941 1.00 32.31 96 GLN A CA 1
ATOM 1086 C C . GLN A 1 98 ? -19.944 -14.669 -21.806 1.00 29.81 96 GLN A C 1
ATOM 1087 O O . GLN A 1 98 ? -19.561 -15.549 -21.024 1.00 30.19 96 GLN A O 1
ATOM 1101 N N . ALA A 1 99 ? -19.542 -13.400 -21.697 1.00 31.30 97 ALA A N 1
ATOM 1102 C CA . ALA A 1 99 ? -18.681 -13.000 -20.589 1.00 33.87 97 ALA A CA 1
ATOM 1103 C C . ALA A 1 99 ? -19.375 -13.225 -19.252 1.00 32.99 97 ALA A C 1
ATOM 1104 O O . ALA A 1 99 ? -18.736 -13.617 -18.268 1.00 31.46 97 ALA A O 1
ATOM 1111 N N . THR A 1 100 ? -20.687 -12.982 -19.197 1.00 30.63 98 THR A N 1
ATOM 1112 C CA . THR A 1 100 ? -21.439 -13.248 -17.974 1.00 29.99 98 THR A CA 1
ATOM 1113 C C . THR A 1 100 ? -21.477 -14.740 -17.667 1.00 28.31 98 THR A C 1
ATOM 1114 O O . THR A 1 100 ? -21.340 -15.144 -16.505 1.00 29.35 98 THR A O 1
ATOM 1125 N N . LEU A 1 101 ? -21.665 -15.573 -18.692 1.00 27.12 99 LEU A N 1
ATOM 1126 C CA . LEU A 1 101 ? -21.633 -17.016 -18.480 1.00 28.20 99 LEU A CA 1
ATOM 1127 C C . LEU A 1 101 ? -20.277 -17.458 -17.948 1.00 27.79 99 LEU A C 1
ATOM 1128 O O . LEU A 1 101 ? -20.199 -18.342 -17.086 1.00 26.65 99 LEU A O 1
ATOM 1144 N N . ASP A 1 102 ? -19.197 -16.849 -18.445 1.00 29.09 100 ASP A N 1
ATOM 1145 C CA . ASP A 1 102 ? -17.871 -17.158 -17.922 1.00 31.50 100 ASP A CA 1
ATOM 1146 C C . ASP A 1 102 ? -17.778 -16.825 -16.438 1.00 31.13 100 ASP A C 1
ATOM 1147 O O . ASP A 1 102 ? -17.189 -17.584 -15.660 1.00 27.63 100 ASP A O 1
ATOM 1156 N N . GLY A 1 103 ? -18.352 -15.692 -16.027 1.00 29.80 101 GLY A N 1
ATOM 1157 C CA . GLY A 1 103 ? -18.349 -15.345 -14.615 1.00 28.83 101 GLY A CA 1
ATOM 1158 C C . GLY A 1 103 ? -19.164 -16.311 -13.776 1.00 26.70 101 GL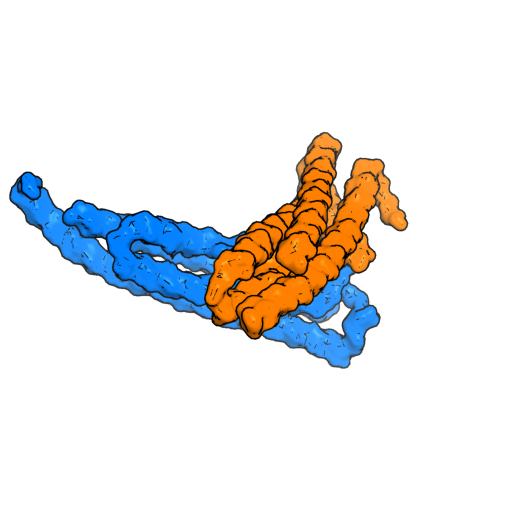Y A C 1
ATOM 1159 O O . GLY A 1 103 ? -18.768 -16.667 -12.662 1.00 24.87 101 GLY A O 1
ATOM 1163 N N . LEU A 1 104 ? -20.313 -16.749 -14.297 1.00 20.57 102 LEU A N 1
ATOM 1164 C CA . LEU A 1 104 ? -21.135 -17.722 -13.584 1.00 21.80 102 LEU A CA 1
ATOM 1165 C C . LEU A 1 104 ? -20.440 -19.076 -13.487 1.00 23.54 102 LEU A C 1
ATOM 1166 O O . LEU A 1 104 ? -20.583 -19.781 -12.479 1.00 19.90 102 LEU A O 1
ATOM 1182 N N . THR A 1 105 ? -19.702 -19.466 -14.530 1.00 23.42 103 THR A N 1
ATOM 1183 C CA . THR A 1 105 ? -18.956 -20.719 -14.477 1.00 24.47 103 THR A CA 1
ATOM 1184 C C . THR A 1 105 ? -17.903 -20.677 -13.377 1.00 24.79 103 THR A C 1
ATOM 1185 O O . THR A 1 105 ? -17.710 -21.660 -12.653 1.00 28.54 103 THR A O 1
ATOM 1196 N N . LYS A 1 106 ? -17.211 -19.545 -13.239 1.00 25.67 104 LYS A N 1
ATOM 1197 C CA . LYS A 1 106 ? -16.237 -19.402 -12.162 1.00 28.68 104 LYS A CA 1
ATOM 1198 C C . LYS A 1 106 ? -16.902 -19.546 -10.799 1.00 28.49 104 LYS A C 1
ATOM 1199 O O . LYS A 1 106 ? -16.341 -20.166 -9.888 1.00 29.25 104 LYS A O 1
ATOM 1218 N N A ILE A 1 107 ? -18.101 -18.982 -10.639 0.57 26.25 105 ILE A N 1
ATOM 1219 N N B ILE A 1 107 ? -18.099 -18.977 -10.641 0.43 26.43 105 ILE A N 1
ATOM 1220 C CA A ILE A 1 107 ? -18.804 -19.102 -9.367 0.57 25.50 105 ILE A CA 1
ATOM 1221 C CA B ILE A 1 107 ? -18.815 -19.096 -9.375 0.43 25.43 105 ILE A CA 1
ATOM 1222 C C A ILE A 1 107 ? -19.186 -20.554 -9.105 0.57 24.46 105 ILE A C 1
ATOM 1223 C C B ILE A 1 107 ? -19.181 -20.551 -9.109 0.43 24.58 105 ILE A C 1
ATOM 1224 O O A ILE A 1 107 ? -19.067 -21.049 -7.978 0.57 23.82 105 ILE A O 1
ATOM 1225 O O B ILE A 1 107 ? -19.044 -21.047 -7.984 0.43 23.92 105 ILE A O 1
ATOM 1256 N N . GLN A 1 108 ? -19.652 -21.258 -10.139 1.00 21.98 106 GLN A N 1
ATOM 1257 C CA . GLN A 1 108 ? -20.071 -22.643 -9.954 1.00 23.66 106 GLN A CA 1
ATOM 1258 C C . GLN A 1 108 ? -18.905 -23.521 -9.514 1.00 22.79 106 GLN A C 1
ATOM 1259 O O . GLN A 1 108 ? -19.087 -24.454 -8.722 1.00 22.21 106 GLN A O 1
ATOM 1274 N N . VAL A 1 109 ? -17.699 -23.240 -10.011 1.00 25.51 107 VAL A N 1
ATOM 1275 C CA . VAL A 1 109 ? -16.533 -24.008 -9.585 1.00 29.37 107 VAL A CA 1
ATOM 1276 C C . VAL A 1 109 ? -16.168 -23.671 -8.144 1.00 28.23 107 VAL A C 1
ATOM 1277 O O . VAL A 1 109 ? -15.750 -24.546 -7.376 1.00 27.75 107 VAL A O 1
ATOM 1290 N N . LYS A 1 110 ? -16.305 -22.400 -7.755 1.00 27.58 108 LYS A N 1
ATOM 1291 C CA . LYS A 1 110 ? -16.099 -22.033 -6.359 1.00 26.70 108 LYS A CA 1
ATOM 1292 C C . LYS A 1 110 ? -17.119 -22.709 -5.456 1.00 27.13 108 LYS A C 1
ATOM 1293 O O . LYS A 1 110 ? -16.806 -23.055 -4.311 1.00 25.87 108 LYS A O 1
ATOM 1312 N N . MET A 1 111 ? -18.345 -22.896 -5.947 1.00 21.96 109 MET A N 1
ATOM 1313 C CA . MET A 1 111 ? -19.352 -23.598 -5.164 1.00 23.07 109 MET A CA 1
ATOM 1314 C C . MET A 1 111 ? -18.968 -25.056 -4.955 1.00 20.75 109 MET A C 1
ATOM 1315 O O . MET A 1 111 ? -19.165 -25.604 -3.865 1.00 21.94 109 MET A O 1
ATOM 1329 N N . GLU A 1 112 ? -18.429 -25.706 -5.987 1.00 25.16 110 GLU A N 1
ATOM 1330 C CA . GLU A 1 112 ? -17.977 -27.081 -5.812 1.00 30.34 110 GLU A CA 1
ATOM 1331 C C . GLU A 1 112 ? -16.874 -27.153 -4.765 1.00 24.66 110 GLU A C 1
ATOM 1332 O O . GLU A 1 112 ? -16.809 -28.108 -3.986 1.00 24.94 110 GLU A O 1
ATOM 1344 N N . LYS A 1 113 ? -16.003 -26.141 -4.728 1.00 26.25 111 LYS A N 1
ATOM 1345 C CA . LYS A 1 113 ? -15.002 -26.065 -3.669 1.00 30.06 111 LYS A CA 1
ATOM 1346 C C . LYS A 1 113 ? -15.661 -25.981 -2.299 1.00 30.15 111 LYS A C 1
ATOM 1347 O O . LYS A 1 113 ? -15.228 -26.649 -1.353 1.00 27.52 111 LYS A O 1
ATOM 1366 N N . LEU A 1 114 ? -16.711 -25.162 -2.171 1.00 28.30 112 LEU A N 1
ATOM 1367 C CA . LEU A 1 114 ? -17.374 -25.017 -0.879 1.00 26.69 112 LEU A CA 1
ATOM 1368 C C . LEU A 1 114 ? -18.023 -26.323 -0.441 1.00 24.12 112 LEU A C 1
ATOM 1369 O O . LEU A 1 114 ? -17.949 -26.695 0.735 1.00 24.46 112 LEU A O 1
ATOM 1385 N N . SER A 1 115 ? -18.684 -27.023 -1.366 1.00 22.79 113 SER A N 1
ATOM 1386 C CA . SER A 1 115 ? -19.272 -28.314 -1.023 1.00 23.96 113 SER A CA 1
ATOM 1387 C C . SER A 1 115 ? -18.190 -29.308 -0.616 1.00 24.41 113 SER A C 1
ATOM 1388 O O . SER A 1 115 ? -18.349 -30.047 0.364 1.00 26.23 113 SER A O 1
ATOM 1396 N N . SER A 1 116 ? -17.072 -29.322 -1.346 1.00 23.74 114 SER A N 1
ATOM 1397 C CA . SER A 1 116 ? -15.960 -30.202 -0.996 1.00 25.52 114 SER A CA 1
ATOM 1398 C C . SER A 1 116 ? -15.382 -29.849 0.370 1.00 25.00 114 SER A C 1
ATOM 1399 O O . SER A 1 116 ? -14.961 -30.737 1.125 1.00 21.39 114 SER A O 1
ATOM 1407 N N . THR A 1 117 ? -15.342 -28.556 0.702 1.00 24.96 115 THR A N 1
ATOM 1408 C CA . THR A 1 117 ? -14.857 -28.138 2.014 1.00 25.88 115 THR A CA 1
ATOM 1409 C C . THR A 1 117 ? -15.757 -28.665 3.125 1.00 25.38 115 THR A C 1
ATOM 1410 O O . THR A 1 117 ? -15.276 -29.173 4.144 1.00 24.77 115 THR A O 1
ATOM 1421 N N . THR A 1 118 ? -17.074 -28.534 2.955 1.00 25.45 116 THR A N 1
ATOM 1422 C CA . THR A 1 118 ? -17.989 -29.089 3.945 1.00 26.29 116 THR A CA 1
ATOM 1423 C C . THR A 1 118 ? -17.743 -30.581 4.127 1.00 26.91 116 THR A C 1
ATOM 1424 O O . THR A 1 118 ? -17.699 -31.082 5.258 1.00 26.27 116 THR A O 1
ATOM 1435 N N . LYS A 1 119 ? -17.559 -31.304 3.019 1.00 25.13 117 LYS A N 1
ATOM 1436 C CA . LYS A 1 119 ? -17.298 -32.737 3.096 1.00 28.73 117 LYS A CA 1
ATOM 1437 C C . LYS A 1 119 ? -16.022 -33.023 3.876 1.00 27.69 117 LYS A C 1
ATOM 1438 O O . LYS A 1 119 ? -15.985 -33.935 4.710 1.00 26.11 117 LYS A O 1
ATOM 1457 N N . GLY A 1 120 ? -14.963 -32.251 3.620 1.00 27.78 118 GLY A N 1
ATOM 1458 C CA . GLY A 1 120 ? -13.720 -32.458 4.344 1.00 26.23 118 GLY A CA 1
ATOM 1459 C C . GLY A 1 120 ? -13.863 -32.212 5.834 1.00 30.13 118 GLY A C 1
ATOM 1460 O O . GLY A 1 120 ? -13.269 -32.921 6.650 1.00 28.90 118 GLY A O 1
ATOM 1464 N N . ILE A 1 121 ? -14.650 -31.200 6.210 1.00 28.62 119 ILE A N 1
ATOM 1465 C CA . ILE A 1 121 ? -14.873 -30.929 7.628 1.00 30.93 119 ILE A CA 1
ATOM 1466 C C . ILE A 1 121 ? -15.546 -32.123 8.295 1.00 28.02 119 ILE A C 1
ATOM 1467 O O . ILE A 1 121 ? -15.187 -32.511 9.415 1.00 27.40 119 ILE A O 1
ATOM 1483 N N . CYS A 1 122 ? -16.525 -32.731 7.619 1.00 24.82 120 CYS A N 1
ATOM 1484 C CA . CYS A 1 122 ? -17.158 -33.931 8.158 1.00 25.33 120 CYS A CA 1
ATOM 1485 C C . CYS A 1 122 ? -16.139 -35.044 8.362 1.00 28.90 120 CYS A C 1
ATOM 1486 O O . CYS A 1 122 ? -16.169 -35.746 9.379 1.00 30.49 120 CYS A O 1
ATOM 1494 N N . GLU A 1 123 ? -15.234 -35.226 7.397 1.00 27.88 121 GLU A N 1
ATOM 1495 C CA . GLU A 1 123 ? -14.216 -36.264 7.524 1.00 31.62 121 GLU A CA 1
ATOM 1496 C C . GLU A 1 123 ? -13.276 -35.973 8.686 1.00 29.28 121 GLU A C 1
ATOM 1497 O O . GLU A 1 123 ? -12.873 -36.889 9.413 1.00 30.78 121 GLU A O 1
ATOM 1509 N N . LEU A 1 124 ? -12.911 -34.701 8.877 1.00 28.84 122 LEU A N 1
ATOM 1510 C CA . LEU A 1 124 ? -12.059 -34.340 10.005 1.00 30.64 122 LEU A CA 1
ATOM 1511 C C . LEU A 1 124 ? -12.747 -34.640 11.331 1.00 32.77 122 LEU A C 1
ATOM 1512 O O . LEU A 1 124 ? -12.113 -35.133 12.271 1.00 34.07 122 LEU A O 1
ATOM 1528 N N . GLU A 1 125 ? -14.046 -34.346 11.427 1.00 29.78 123 GLU A N 1
ATOM 1529 C CA . GLU A 1 125 ? -14.780 -34.623 12.657 1.00 35.32 123 GLU A CA 1
ATOM 1530 C C . GLU A 1 125 ? -14.809 -36.118 12.954 1.00 33.42 123 GLU A C 1
ATOM 1531 O O . GLU A 1 125 ? -14.572 -36.542 14.091 1.00 34.18 123 GLU A O 1
ATOM 1543 N N . ASN A 1 126 ? -15.107 -36.934 11.940 1.00 35.90 124 ASN A N 1
ATOM 1544 C CA . ASN A 1 126 ? -15.157 -38.379 12.142 1.00 47.45 124 ASN A CA 1
ATOM 1545 C C . ASN A 1 126 ? -13.823 -38.909 12.652 1.00 54.29 124 ASN A C 1
ATOM 1546 O O . ASN A 1 126 ? -13.772 -39.647 13.643 1.00 58.87 124 ASN A O 1
ATOM 1557 N N . TYR A 1 127 ? -12.729 -38.543 11.982 1.00 52.66 125 TYR A N 1
ATOM 1558 C CA . TYR A 1 127 ? -11.423 -39.078 12.351 1.00 53.34 125 TYR A CA 1
ATOM 1559 C C . TYR A 1 127 ? -11.017 -38.643 13.754 1.00 52.85 125 TYR A C 1
ATOM 1560 O O . TYR A 1 127 ? -10.510 -39.452 14.539 1.00 60.31 125 TYR A O 1
ATOM 1578 N N . HIS A 1 128 ? -11.234 -37.370 14.089 1.00 41.60 126 HIS A N 1
ATOM 1579 C CA . HIS A 1 128 ? -10.764 -36.854 15.368 1.00 40.91 126 HIS A CA 1
ATOM 1580 C C . HIS A 1 128 ? -11.726 -37.149 16.513 1.00 44.84 126 HIS A C 1
ATOM 1581 O O . HIS A 1 128 ? -11.296 -37.212 17.669 1.00 46.01 126 HIS A O 1
ATOM 1595 N N . TYR A 1 129 ? -13.019 -37.330 16.223 1.00 46.35 127 TYR A N 1
ATOM 1596 C CA . TYR A 1 129 ? -14.019 -37.471 17.274 1.00 50.14 127 TYR A CA 1
ATOM 1597 C C . TYR A 1 129 ? -14.930 -38.679 17.084 1.00 51.37 127 TYR A C 1
ATOM 1598 O O . TYR A 1 129 ? -15.902 -38.827 17.833 1.00 55.29 127 TYR A O 1
ATOM 1616 N N . GLY A 1 130 ? -14.649 -39.543 16.113 1.00 52.61 128 GLY A N 1
ATOM 1617 C CA . GLY A 1 130 ? -15.372 -40.793 16.000 1.00 55.99 128 GLY A CA 1
ATOM 1618 C C . GLY A 1 130 ? -16.761 -40.644 15.401 1.00 52.91 128 GLY A C 1
ATOM 1619 O O . GLY A 1 130 ? -17.071 -39.699 14.668 1.00 50.42 128 GLY A O 1
ATOM 1623 N N . GLU A 1 131 ? -17.613 -41.613 15.736 1.00 48.92 129 GLU A N 1
ATOM 1624 C CA . GLU A 1 131 ? -18.945 -41.689 15.151 1.00 51.26 129 GLU A CA 1
ATOM 1625 C C . GLU A 1 131 ? -19.731 -40.410 15.411 1.00 59.74 129 GLU A C 1
ATOM 1626 O O . GLU A 1 131 ? -19.737 -39.877 16.524 1.00 62.33 129 GLU A O 1
ATOM 1630 N N . GLU A 1 132 ? -20.408 -39.924 14.366 1.00 67.09 130 GLU A N 1
ATOM 1631 C CA . GLU A 1 132 ? -21.178 -38.691 14.484 1.00 65.09 130 GLU A CA 1
ATOM 1632 C C . GLU A 1 132 ? -22.391 -38.864 15.390 1.00 51.94 130 GLU A C 1
ATOM 1633 O O . GLU A 1 132 ? -22.784 -37.919 16.084 1.00 43.94 130 GLU A O 1
ATOM 1645 N N . SER A 1 133 ? -22.993 -40.056 15.401 1.00 54.62 131 SER A N 1
ATOM 1646 C CA . SER A 1 133 ? -24.183 -40.282 16.212 1.00 66.74 131 SER A CA 1
ATOM 1647 C C . SER A 1 133 ? -23.921 -40.080 17.698 1.00 75.06 131 SER A C 1
ATOM 1648 O O . SER A 1 133 ? -24.875 -39.918 18.467 1.00 77.81 131 SER A O 1
ATOM 1656 N N . LYS A 1 134 ? -22.657 -40.088 18.120 1.00 75.23 132 LYS A N 1
ATOM 1657 C CA . LYS A 1 134 ? -22.299 -39.937 19.522 1.00 75.39 132 LYS A CA 1
ATOM 1658 C C . LYS A 1 134 ? -21.666 -38.588 19.832 1.00 61.39 132 LYS A C 1
ATOM 1659 O O . LYS A 1 134 ? -21.236 -38.369 20.970 1.00 57.06 132 LYS A O 1
ATOM 1678 N N . ARG A 1 135 ? -21.596 -37.665 18.842 1.00 57.40 133 ARG A N 1
ATOM 1679 C CA . ARG A 1 135 ? -21.087 -36.324 19.080 1.00 56.46 133 ARG A CA 1
ATOM 1680 C C . ARG A 1 135 ? -22.242 -35.339 19.228 1.00 52.33 133 ARG A C 1
ATOM 1681 O O . ARG A 1 135 ? -23.301 -35.521 18.622 1.00 48.23 133 ARG A O 1
ATOM 1702 N N . PRO A 1 136 ? -22.080 -34.285 20.023 1.00 54.46 134 PRO A N 1
ATOM 1703 C CA . PRO A 1 136 ? -23.115 -33.248 20.092 1.00 52.43 134 PRO A CA 1
ATOM 1704 C C . PRO A 1 136 ? -23.109 -32.395 18.837 1.00 44.39 134 PRO A C 1
ATOM 1705 O O . PRO A 1 136 ? -22.092 -32.327 18.129 1.00 39.44 134 PRO A O 1
ATOM 1716 N N . PRO A 1 137 ? -24.222 -31.736 18.518 1.00 40.19 135 PRO A N 1
ATOM 1717 C CA . PRO A 1 137 ? -24.226 -30.836 17.358 1.00 36.96 135 PRO A CA 1
ATOM 1718 C C . PRO A 1 137 ? -23.234 -29.698 17.544 1.00 36.76 135 PRO A C 1
ATOM 1719 O O . PRO A 1 137 ? -22.930 -29.285 18.666 1.00 32.62 135 PRO A O 1
ATOM 1730 N N . LEU A 1 138 ? -22.723 -29.192 16.421 1.00 35.18 136 LEU A N 1
ATOM 1731 C CA . LEU A 1 138 ? -21.832 -28.039 16.481 1.00 33.02 136 LEU A CA 1
ATOM 1732 C C . LEU A 1 138 ? -22.567 -26.790 16.947 1.00 33.16 136 LEU A C 1
ATOM 1733 O O . LEU A 1 138 ? -21.964 -25.924 17.592 1.00 30.88 136 LEU A O 1
ATOM 1749 N N . PHE A 1 139 ? -23.870 -26.682 16.647 1.00 29.98 137 PHE A N 1
ATOM 1750 C CA . PHE A 1 139 ? -24.636 -25.508 17.026 1.00 33.82 137 PHE A CA 1
ATOM 1751 C C . PHE A 1 139 ? -25.854 -25.943 17.822 1.00 38.80 137 PHE A C 1
ATOM 1752 O O . PHE A 1 139 ? -25.739 -26.250 19.018 1.00 33.01 137 PHE A O 1
ATOM 1769 N N . HIS A 1 140 ? -27.041 -25.982 17.215 1.00 33.62 138 HIS A N 1
ATOM 1770 C CA . HIS A 1 140 ? -28.273 -26.298 17.929 1.00 36.85 138 HIS A CA 1
ATOM 1771 C C . HIS A 1 140 ? -28.628 -27.778 17.822 1.00 33.60 138 HIS A C 1
ATOM 1772 O O . HIS A 1 140 ? -28.716 -28.472 18.839 1.00 33.39 138 HIS A O 1
ATOM 1786 N N . THR A 1 141 ? -28.845 -28.274 16.602 1.00 29.43 139 THR A N 1
ATOM 1787 C CA . THR A 1 141 ? -29.318 -29.642 16.407 1.00 30.69 139 THR A CA 1
ATOM 1788 C C . THR A 1 141 ? -28.696 -30.367 15.224 1.00 27.80 139 THR A C 1
ATOM 1789 O O . THR A 1 141 ? -28.710 -31.603 15.219 1.00 28.76 139 THR A O 1
ATOM 1800 N N . TRP A 1 142 ? -28.164 -29.673 14.226 1.00 25.65 140 TRP A N 1
ATOM 1801 C CA . TRP A 1 142 ? -27.735 -30.338 13.003 1.00 27.07 140 TRP A CA 1
ATOM 1802 C C . TRP A 1 142 ? -26.512 -31.211 13.255 1.00 28.27 140 TRP A C 1
ATOM 1803 O O . TRP A 1 142 ? -25.506 -30.719 13.780 1.00 26.44 140 TRP A O 1
ATOM 1824 N N . PRO A 1 143 ? -26.537 -32.486 12.873 1.00 33.66 141 PRO A N 1
ATOM 1825 C CA . PRO A 1 143 ? -25.274 -33.217 12.729 1.00 33.63 141 PRO A CA 1
ATOM 1826 C C . PRO A 1 143 ? -24.461 -32.616 11.594 1.00 29.60 141 PRO A C 1
ATOM 1827 O O . PRO A 1 143 ? -25.005 -32.087 10.622 1.00 25.89 141 PRO A O 1
ATOM 1838 N N . THR A 1 144 ? -23.136 -32.686 11.735 1.00 27.67 142 THR A N 1
ATOM 1839 C CA . THR A 1 144 ? -22.267 -32.023 10.770 1.00 28.28 142 THR A CA 1
ATOM 1840 C C . THR A 1 144 ? -22.506 -32.528 9.353 1.00 27.76 142 THR A C 1
ATOM 1841 O O . THR A 1 144 ? -22.350 -31.768 8.391 1.00 29.06 142 THR A O 1
ATOM 1852 N N . THR A 1 145 ? -22.899 -33.796 9.201 1.00 27.48 143 THR A N 1
ATOM 1853 C CA . THR A 1 145 ? -23.144 -34.325 7.864 1.00 28.53 143 THR A CA 1
ATOM 1854 C C . THR A 1 145 ? -24.308 -33.617 7.184 1.00 27.50 143 THR A C 1
ATOM 1855 O O . THR A 1 145 ? -24.339 -33.519 5.952 1.00 29.38 143 THR A O 1
ATOM 1866 N N . HIS A 1 146 ? -25.272 -33.114 7.957 1.00 23.57 144 HIS A N 1
ATOM 1867 C CA . HIS A 1 146 ? -26.400 -32.440 7.330 1.00 24.43 144 HIS A CA 1
ATOM 1868 C C . HIS A 1 146 ? -25.960 -31.164 6.625 1.00 24.26 144 HIS A C 1
ATOM 1869 O O . HIS A 1 146 ? -26.547 -30.790 5.603 1.00 22.45 144 HIS A O 1
ATOM 1883 N N . PHE A 1 147 ? -24.926 -30.492 7.142 1.00 24.49 145 PHE A N 1
ATOM 1884 C CA . PHE A 1 147 ? -24.373 -29.338 6.440 1.00 23.98 145 PHE A CA 1
ATOM 1885 C C . PHE A 1 147 ? -23.863 -29.729 5.060 1.00 25.80 145 PHE A C 1
ATOM 1886 O O . PHE A 1 147 ? -24.002 -28.963 4.099 1.00 24.70 145 PHE A O 1
ATOM 1903 N N . TYR A 1 148 ? -23.260 -30.915 4.944 1.00 26.05 146 TYR A N 1
ATOM 1904 C CA . TYR A 1 148 ? -22.766 -31.357 3.646 1.00 26.90 146 TYR A CA 1
ATOM 1905 C C . TYR A 1 148 ? -23.913 -31.717 2.712 1.00 22.77 146 TYR A C 1
ATOM 1906 O O . TYR A 1 148 ? -23.888 -31.367 1.526 1.00 23.31 146 TYR A O 1
ATOM 1924 N N . GLU A 1 149 ? -24.921 -32.429 3.221 1.00 20.81 147 GLU A N 1
ATOM 1925 C CA A GLU A 1 149 ? -26.053 -32.802 2.379 0.53 25.04 147 GLU A CA 1
ATOM 1926 C CA B GLU A 1 149 ? -26.052 -32.802 2.379 0.47 25.06 147 GLU A CA 1
ATOM 1927 C C . GLU A 1 149 ? -26.734 -31.568 1.802 1.00 25.49 147 GLU A C 1
ATOM 1928 O O . GLU A 1 149 ? -27.098 -31.544 0.620 1.00 23.67 147 GLU A O 1
ATOM 1949 N N . VAL A 1 150 ? -26.908 -30.526 2.618 1.00 21.42 148 VAL A N 1
ATOM 1950 C CA . VAL A 1 150 ? -27.504 -29.293 2.118 1.00 21.06 148 VAL A CA 1
ATOM 1951 C C . VAL A 1 150 ? -26.553 -28.603 1.147 1.00 24.01 148 VAL A C 1
ATOM 1952 O O . VAL A 1 150 ? -26.963 -28.146 0.073 1.00 21.92 148 VAL A O 1
ATOM 1965 N N . SER A 1 151 ? -25.267 -28.532 1.502 1.00 24.41 149 SER A N 1
ATOM 1966 C CA A SER A 1 151 ? -24.289 -27.902 0.620 0.48 28.32 149 SER A CA 1
ATOM 1967 C CA B SER A 1 151 ? -24.289 -27.903 0.621 0.52 28.25 149 SER A CA 1
ATOM 1968 C C . SER A 1 151 ? -24.239 -28.599 -0.734 1.00 27.44 149 SER A C 1
ATOM 1969 O O . SER A 1 151 ? -24.163 -27.940 -1.778 1.00 23.63 149 SER A O 1
ATOM 1982 N N . HIS A 1 152 ? -24.280 -29.933 -0.739 1.00 25.38 150 HIS A N 1
ATOM 1983 C CA . HIS A 1 152 ? -24.244 -30.662 -2.000 1.00 29.80 150 HIS A CA 1
ATOM 1984 C C . HIS A 1 152 ? -25.520 -30.451 -2.805 1.00 27.56 150 HIS A C 1
ATOM 1985 O O . HIS A 1 152 ? -25.473 -30.424 -4.041 1.00 24.79 150 HIS A O 1
ATOM 1999 N N . LYS A 1 153 ? -26.663 -30.293 -2.131 1.00 23.06 151 LYS A N 1
ATOM 2000 C CA . LYS A 1 153 ? -27.909 -30.021 -2.843 1.00 22.35 151 LYS A CA 1
ATOM 2001 C C . LYS A 1 153 ? -27.860 -28.664 -3.539 1.00 23.08 151 LYS A C 1
ATOM 2002 O O . LYS A 1 153 ? -28.331 -28.525 -4.675 1.00 22.16 151 LYS A O 1
ATOM 2017 N N . LEU A 1 154 ? -27.291 -27.654 -2.877 1.00 22.75 152 LEU A N 1
ATOM 2018 C CA . LEU A 1 154 ? -27.114 -26.352 -3.516 1.00 23.88 152 LEU A CA 1
ATOM 2019 C C . LEU A 1 154 ? -26.230 -26.465 -4.753 1.00 21.62 152 LEU A C 1
ATOM 2020 O O . LEU A 1 154 ? -26.555 -25.927 -5.818 1.00 23.62 152 LEU A O 1
ATOM 2036 N N . LEU A 1 155 ? -25.098 -27.156 -4.627 1.00 20.59 153 LEU A N 1
ATOM 2037 C CA . LEU A 1 155 ? -24.218 -27.351 -5.773 1.00 20.63 153 LEU A CA 1
ATOM 2038 C C . LEU A 1 155 ? -24.967 -27.993 -6.934 1.00 24.34 153 LEU A C 1
ATOM 2039 O O . LEU A 1 155 ? -24.851 -27.551 -8.084 1.00 22.44 153 LEU A O 1
ATOM 2055 N N . GLU A 1 156 ? -25.743 -29.042 -6.647 1.00 23.42 154 GLU A N 1
ATOM 2056 C CA . GLU A 1 156 ? -26.478 -29.744 -7.695 1.00 29.06 154 GLU A CA 1
ATOM 2057 C C . GLU A 1 156 ? -27.408 -28.800 -8.448 1.00 25.67 154 GLU A C 1
ATOM 2058 O O . GLU A 1 156 ? -27.520 -28.876 -9.678 1.00 24.24 154 GLU A O 1
ATOM 2070 N N . MET A 1 157 ? -28.080 -27.901 -7.725 1.00 20.44 155 MET A N 1
ATOM 2071 C CA . MET A 1 157 ? -29.020 -26.977 -8.349 1.00 26.04 155 MET A CA 1
ATOM 2072 C C . MET A 1 157 ? -28.309 -25.989 -9.265 1.00 24.72 155 MET A C 1
ATOM 2073 O O . MET A 1 157 ? -28.765 -25.725 -10.385 1.00 23.84 155 MET A O 1
ATOM 2087 N N . TYR A 1 158 ? -27.213 -25.397 -8.790 1.00 21.15 156 TYR A N 1
ATOM 2088 C CA . TYR A 1 158 ? -26.504 -24.421 -9.608 1.00 23.25 156 TYR A CA 1
ATOM 2089 C C . TYR A 1 158 ? -25.802 -25.077 -10.788 1.00 24.46 156 TYR A C 1
ATOM 2090 O O . TYR A 1 158 ? -25.651 -24.445 -11.840 1.00 24.15 156 TYR A O 1
ATOM 2108 N N . ARG A 1 159 ? -25.388 -26.340 -10.650 1.00 22.59 157 ARG A N 1
ATOM 2109 C CA . ARG A 1 159 ? -24.883 -27.073 -11.807 1.00 25.92 157 ARG A CA 1
ATOM 2110 C C . ARG A 1 159 ? -25.942 -27.150 -12.900 1.00 28.71 157 ARG A C 1
ATOM 2111 O O . ARG A 1 159 ? -25.662 -26.893 -14.078 1.00 23.56 157 ARG A O 1
ATOM 2132 N N . LYS A 1 160 ? -27.169 -27.520 -12.523 1.00 26.02 158 LYS A N 1
ATOM 2133 C CA . LYS A 1 160 ? -28.240 -27.653 -13.503 1.00 26.91 158 LYS A CA 1
ATOM 2134 C C . LYS A 1 160 ? -28.637 -26.296 -14.067 1.00 23.65 158 LYS A C 1
ATOM 2135 O O . LYS A 1 160 ? -28.961 -26.183 -15.253 1.00 21.72 158 LYS A O 1
ATOM 2154 N N . GLU A 1 161 ? -28.616 -25.257 -13.231 1.00 21.86 159 GLU A N 1
ATOM 2155 C CA . GLU A 1 161 ? -28.987 -23.927 -13.699 1.00 24.03 159 GLU A CA 1
ATOM 2156 C C . GLU A 1 161 ? -27.974 -23.391 -14.702 1.00 27.40 159 GLU A C 1
ATOM 2157 O O . GLU A 1 161 ? -28.349 -22.735 -15.680 1.00 28.85 159 GLU A O 1
ATOM 2169 N N . LEU A 1 162 ? -26.684 -23.648 -14.473 1.00 22.95 160 LEU A N 1
ATOM 2170 C CA . LEU A 1 162 ? -25.672 -23.177 -15.411 1.00 24.57 160 LEU A CA 1
ATOM 2171 C C . LEU A 1 162 ? -25.838 -23.852 -16.767 1.00 27.15 160 LEU A C 1
ATOM 2172 O O . LEU A 1 162 ? -25.758 -23.196 -17.812 1.00 25.54 160 LEU A O 1
ATOM 2188 N N . LEU A 1 163 ? -26.071 -25.166 -16.770 1.00 28.14 161 LEU A N 1
ATOM 2189 C CA . LEU A 1 163 ? -26.297 -25.871 -18.027 1.00 32.42 161 LEU A CA 1
ATOM 2190 C C . LEU A 1 163 ? -27.490 -25.286 -18.775 1.00 33.40 161 LEU A C 1
ATOM 2191 O O . LEU A 1 163 ? -27.442 -25.113 -19.998 1.00 34.38 161 LEU A O 1
ATOM 2207 N N . LEU A 1 164 ? -28.564 -24.958 -18.052 1.00 30.66 162 LEU A N 1
ATOM 2208 C CA . LEU A 1 164 ? -29.748 -24.399 -18.697 1.00 32.49 162 LEU A CA 1
ATOM 2209 C C . LEU A 1 164 ? -29.461 -23.023 -19.288 1.00 32.24 162 LEU A C 1
ATOM 2210 O O . LEU A 1 164 ? -29.996 -22.673 -20.347 1.00 29.97 162 LEU A O 1
ATOM 2226 N N . LYS A 1 165 ? -28.621 -22.229 -18.620 1.00 30.74 163 LYS A N 1
ATOM 2227 C CA . LYS A 1 165 ? -28.367 -20.870 -19.088 1.00 32.65 163 LYS A CA 1
ATOM 2228 C C . LYS A 1 165 ? -27.610 -20.853 -20.410 1.00 33.72 163 LYS A C 1
ATOM 2229 O O . LYS A 1 165 ? -27.792 -19.928 -21.209 1.00 33.16 163 LYS A O 1
ATOM 2248 N N . ARG A 1 166 ? -26.758 -21.850 -20.659 1.00 32.99 164 ARG A N 1
ATOM 2249 C CA . ARG A 1 166 ? -26.052 -21.896 -21.936 1.00 36.34 164 ARG A CA 1
ATOM 2250 C C . ARG A 1 166 ? -27.010 -22.185 -23.082 1.00 32.65 164 ARG A C 1
ATOM 2251 O O . ARG A 1 166 ? -26.839 -21.663 -24.190 1.00 34.78 164 ARG A O 1
ATOM 2272 N N . THR A 1 167 ? -28.022 -23.018 -22.839 1.00 30.23 165 THR A N 1
ATOM 2273 C CA . THR A 1 167 ? -29.052 -23.228 -23.850 1.00 32.73 165 THR A CA 1
ATOM 2274 C C . THR A 1 167 ? -29.884 -21.967 -24.045 1.00 32.57 165 THR A C 1
ATOM 2275 O O . THR A 1 167 ? -30.191 -21.588 -25.181 1.00 31.20 165 THR A O 1
ATOM 2286 N N . VAL A 1 168 ? -30.244 -21.295 -22.949 1.00 28.64 166 VAL A N 1
ATOM 2287 C CA . VAL A 1 168 ? -31.006 -20.053 -23.055 1.00 31.70 166 VAL A CA 1
ATOM 2288 C C . VAL A 1 168 ? -30.218 -19.018 -23.846 1.00 30.82 166 VAL A C 1
ATOM 2289 O O . VAL A 1 168 ? -30.739 -18.385 -24.773 1.00 34.71 166 VAL A O 1
ATOM 2302 N N . ALA A 1 169 ? -28.942 -18.836 -23.497 1.00 29.52 167 ALA A N 1
ATOM 2303 C CA . ALA A 1 169 ? -28.111 -17.874 -24.213 1.00 30.56 167 ALA A CA 1
ATOM 2304 C C . ALA A 1 169 ? -28.008 -18.227 -25.690 1.00 33.13 167 ALA A C 1
ATOM 2305 O O . ALA A 1 169 ? -28.061 -17.343 -26.554 1.00 32.87 167 ALA A O 1
ATOM 2312 N N . LYS A 1 170 ? -27.854 -19.515 -26.003 1.00 33.91 168 LYS A N 1
ATOM 2313 C CA . LYS A 1 170 ? -27.775 -19.928 -27.400 1.00 36.77 168 LYS A CA 1
ATOM 2314 C C . LYS A 1 170 ? -29.072 -19.617 -28.137 1.00 35.40 168 LYS A C 1
ATOM 2315 O O . LYS A 1 170 ? -29.049 -19.137 -29.276 1.00 39.40 168 LYS A O 1
ATOM 2325 N N . GLU A 1 171 ? -30.215 -19.882 -27.501 1.00 36.35 169 GLU A N 1
ATOM 2326 C CA . GLU A 1 171 ? -31.497 -19.658 -28.162 1.00 38.67 169 GLU A CA 1
ATOM 2327 C C . GLU A 1 171 ? -31.753 -18.173 -28.388 1.00 38.70 169 GLU A C 1
ATOM 2328 O O . GLU A 1 171 ? -32.256 -17.779 -29.447 1.00 37.62 169 GLU A O 1
ATOM 2332 N N . LEU A 1 172 ? -31.413 -17.334 -27.407 1.00 40.94 170 LEU A N 1
ATOM 2333 C CA . LEU A 1 172 ? -31.636 -15.899 -27.550 1.00 48.45 170 LEU A CA 1
ATOM 2334 C C . LEU A 1 172 ? -30.910 -15.342 -28.768 1.00 51.12 170 LEU A C 1
ATOM 2335 O O . LEU A 1 172 ? -31.468 -14.529 -29.514 1.00 53.61 170 LEU A O 1
ATOM 2351 N N . ALA A 1 173 ? -29.664 -15.767 -28.985 1.00 51.00 171 ALA A N 1
ATOM 2352 C CA . ALA A 1 173 ? -28.860 -15.207 -30.065 1.00 58.85 171 ALA A CA 1
ATOM 2353 C C . ALA A 1 173 ? -29.275 -15.712 -31.441 1.00 69.73 171 ALA A C 1
ATOM 2354 O O . ALA A 1 173 ? -28.893 -15.102 -32.446 1.00 73.59 171 ALA A O 1
ATOM 2361 N N . HIS A 1 174 ? -30.040 -16.800 -31.516 1.00 75.34 172 HIS A N 1
ATOM 2362 C CA . HIS A 1 174 ? -30.404 -17.400 -32.792 1.00 82.96 172 HIS A CA 1
ATOM 2363 C C . HIS A 1 174 ? -31.900 -17.448 -33.058 1.00 84.13 172 HIS A C 1
ATOM 2364 O O . HIS A 1 174 ? -32.298 -17.480 -34.224 1.00 88.87 172 HIS A O 1
ATOM 2378 N N . THR A 1 175 ? -32.736 -17.455 -32.023 1.00 76.24 173 THR A N 1
ATOM 2379 C CA . THR A 1 175 ? -34.171 -17.568 -32.236 1.00 71.86 173 THR A CA 1
ATOM 2380 C C . THR A 1 175 ? -34.686 -16.390 -33.055 1.00 76.10 173 THR A C 1
ATOM 2381 O O . THR A 1 175 ? -34.168 -15.273 -32.977 1.00 74.10 173 THR A O 1
ATOM 2392 N N . GLY A 1 176 ? -35.723 -16.654 -33.850 1.00 81.88 174 GLY A N 1
ATOM 2393 C CA . GLY A 1 176 ? -36.361 -15.637 -34.657 1.00 81.33 174 GLY A CA 1
ATOM 2394 C C . GLY A 1 176 ? -37.783 -15.308 -34.270 1.00 66.14 174 GLY A C 1
ATOM 2395 O O . GLY A 1 176 ? -38.438 -14.536 -34.983 1.00 62.56 174 GLY A O 1
ATOM 2399 N N . ASP A 1 177 ? -38.292 -15.856 -33.168 1.00 5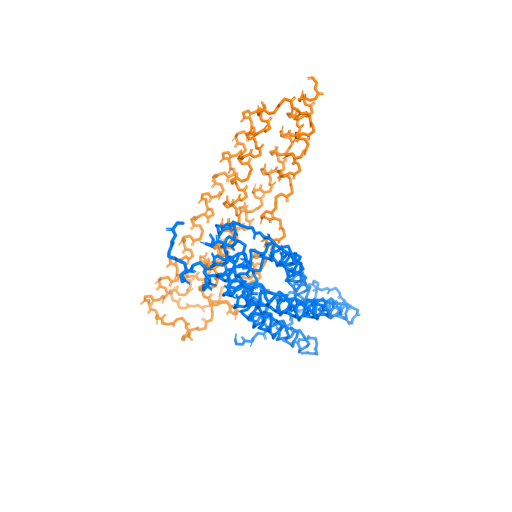6.38 175 ASP A N 1
ATOM 2400 C CA . ASP A 1 177 ? -39.664 -15.626 -32.742 1.00 59.82 175 ASP A CA 1
ATOM 2401 C C . ASP A 1 177 ? -39.689 -14.741 -31.507 1.00 58.19 175 ASP A C 1
ATOM 2402 O O . ASP A 1 177 ? -39.018 -15.060 -30.516 1.00 59.48 175 ASP A O 1
ATOM 2411 N N . PRO A 1 178 ? -40.435 -13.631 -31.517 1.00 57.40 176 PRO A N 1
ATOM 2412 C CA . PRO A 1 178 ? -40.483 -12.790 -30.308 1.00 57.34 176 PRO A CA 1
ATOM 2413 C C . PRO A 1 178 ? -41.003 -13.521 -29.082 1.00 63.94 176 PRO A C 1
ATOM 2414 O O . PRO A 1 178 ? -40.477 -13.324 -27.980 1.00 52.08 176 PRO A O 1
ATOM 2425 N N . ASP A 1 179 ? -42.027 -14.363 -29.242 1.00 93.63 177 ASP A N 1
ATOM 2426 C CA . ASP A 1 179 ? -42.628 -15.020 -28.085 1.00 85.65 177 ASP A CA 1
ATOM 2427 C C . ASP A 1 179 ? -41.662 -16.008 -27.442 1.00 76.16 177 ASP A C 1
ATOM 2428 O O . ASP A 1 179 ? -41.567 -16.077 -26.211 1.00 72.04 177 ASP A O 1
ATOM 2437 N N . LEU A 1 180 ? -40.942 -16.787 -28.254 1.00 66.22 178 LEU A N 1
ATOM 2438 C CA . LEU A 1 180 ? -39.925 -17.676 -27.700 1.00 55.33 178 LEU A CA 1
ATOM 2439 C C . LEU A 1 180 ? -38.845 -16.883 -26.978 1.00 46.42 178 LEU A C 1
ATOM 2440 O O . LEU A 1 180 ? -38.398 -17.272 -25.892 1.00 40.53 178 LEU A O 1
ATOM 2456 N N . THR A 1 181 ? -38.411 -15.770 -27.571 1.00 49.71 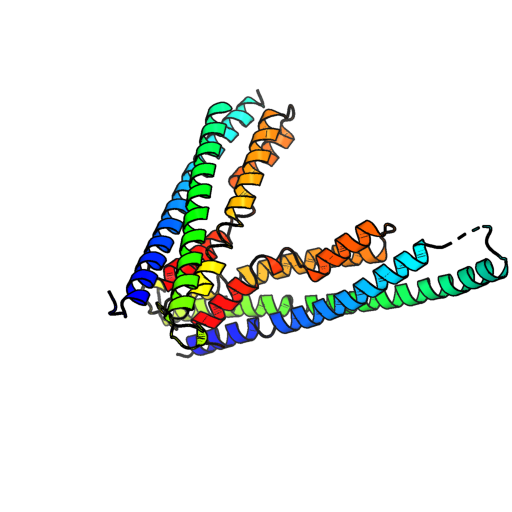179 THR A N 1
ATOM 2457 C CA . THR A 1 181 ? -37.418 -14.918 -26.926 1.00 47.99 179 THR A CA 1
ATOM 2458 C C . THR A 1 181 ? -37.857 -14.549 -25.514 1.00 40.98 179 THR A C 1
ATOM 2459 O O . THR A 1 181 ? -37.067 -14.621 -24.566 1.00 36.68 179 THR A O 1
ATOM 2470 N N . LEU A 1 182 ? -39.126 -14.165 -25.352 1.00 37.54 180 LEU A N 1
ATOM 2471 C CA . LEU A 1 182 ? -39.622 -13.803 -24.027 1.00 38.16 180 LEU A CA 1
ATOM 2472 C C . LEU A 1 182 ? -39.618 -15.004 -23.088 1.00 37.52 180 LEU A C 1
ATOM 2473 O O . LEU A 1 182 ? -39.276 -14.873 -21.907 1.00 38.99 180 LEU A O 1
ATOM 2477 N N . SER A 1 183 ? -39.999 -16.181 -23.590 1.00 36.23 181 SER A N 1
ATOM 2478 C CA . SER A 1 183 ? -39.998 -17.376 -22.752 1.00 36.05 181 SER A CA 1
ATOM 2479 C C . SER A 1 183 ? -38.587 -17.708 -22.280 1.00 36.06 181 SER A C 1
ATOM 2480 O O . SER A 1 183 ? -38.363 -17.978 -21.094 1.00 37.46 181 SER A O 1
ATOM 2488 N N . TYR A 1 184 ? -37.620 -17.696 -23.202 1.00 35.34 182 TYR A N 1
ATOM 2489 C CA . TYR A 1 184 ? -36.231 -17.928 -22.817 1.00 37.07 182 TYR A CA 1
ATOM 2490 C C . TYR A 1 184 ? -35.734 -16.830 -21.887 1.00 37.30 182 TYR A C 1
ATOM 2491 O O . TYR A 1 184 ? -35.042 -17.104 -20.899 1.00 30.26 182 TYR A O 1
ATOM 2509 N N . LEU A 1 185 ? -36.072 -15.576 -22.194 1.00 40.66 183 LEU A N 1
ATOM 2510 C CA . LEU A 1 185 ? -35.682 -14.470 -21.328 1.00 39.89 183 LEU A CA 1
ATOM 2511 C C . LEU A 1 185 ? -36.243 -14.654 -19.924 1.00 35.84 183 LEU A C 1
ATOM 2512 O O . LEU A 1 185 ? -35.552 -14.392 -18.931 1.00 33.65 183 LEU A O 1
ATOM 2528 N N . SER A 1 186 ? -37.490 -15.120 -19.818 1.00 37.25 184 SER A N 1
ATOM 2529 C CA . SER A 1 186 ? -38.078 -15.360 -18.505 1.00 35.94 184 SER A CA 1
ATOM 2530 C C . SER A 1 186 ? -37.342 -16.471 -17.767 1.00 35.29 184 SER A C 1
ATOM 2531 O O . SER A 1 186 ? -37.189 -16.418 -16.540 1.00 32.95 184 SER A O 1
ATOM 2539 N N . MET A 1 187 ? -36.879 -17.490 -18.496 1.00 33.85 185 MET A N 1
ATOM 2540 C CA . MET A 1 187 ? -36.150 -18.581 -17.856 1.00 34.94 185 MET A CA 1
ATOM 2541 C C . MET A 1 187 ? -34.844 -18.087 -17.247 1.00 30.38 185 MET A C 1
ATOM 2542 O O . MET A 1 187 ? -34.448 -18.530 -16.162 1.00 30.64 185 MET A O 1
ATOM 2556 N N . TRP A 1 188 ? -34.160 -17.168 -17.932 1.00 28.76 186 TRP A N 1
ATOM 2557 C CA . TRP A 1 188 ? -32.901 -16.652 -17.407 1.00 27.90 186 TRP A CA 1
ATOM 2558 C C . TRP A 1 188 ? -33.102 -15.979 -16.055 1.00 29.45 186 TRP A C 1
ATOM 2559 O O . TRP A 1 188 ? -32.292 -16.156 -15.138 1.00 29.19 186 TRP A O 1
ATOM 2580 N N . LEU A 1 189 ? -34.176 -15.202 -15.913 1.00 34.21 187 LEU A N 1
ATOM 2581 C CA . LEU A 1 189 ? -34.389 -14.449 -14.683 1.00 38.04 187 LEU A CA 1
ATOM 2582 C C . LEU A 1 189 ? -35.003 -15.312 -13.585 1.00 29.72 187 LEU A C 1
ATOM 2583 O O . LEU A 1 189 ? -34.612 -15.200 -12.419 1.00 31.75 187 LEU A O 1
ATOM 2599 N N . HIS A 1 190 ? -35.962 -16.173 -13.933 1.00 26.89 188 HIS A N 1
ATOM 2600 C CA . HIS A 1 190 ? -36.651 -16.958 -12.913 1.00 34.13 188 HIS A CA 1
ATOM 2601 C C . HIS A 1 190 ? -35.784 -18.093 -12.379 1.00 30.70 188 HIS A C 1
ATOM 2602 O O . HIS A 1 190 ? -35.900 -18.451 -11.202 1.00 34.59 188 HIS A O 1
ATOM 2616 N N . GLN A 1 191 ? -34.930 -18.674 -13.218 1.00 32.16 189 GLN A N 1
ATOM 2617 C CA . GLN A 1 191 ? -34.016 -19.730 -12.797 1.00 32.19 189 GLN A CA 1
ATOM 2618 C C . GLN A 1 191 ? -34.788 -20.905 -12.208 1.00 31.52 189 GLN A C 1
ATOM 2619 O O . GLN A 1 191 ? -34.813 -21.083 -10.982 1.00 32.95 189 GLN A O 1
ATOM 2633 N N . PRO A 1 192 ? -35.412 -21.738 -13.045 1.00 30.43 190 PRO A N 1
ATOM 2634 C CA . PRO A 1 192 ? -36.304 -22.781 -12.507 1.00 34.11 190 PRO A CA 1
ATOM 2635 C C . PRO A 1 192 ? -35.640 -23.724 -11.517 1.00 34.03 190 PRO A C 1
ATOM 2636 O O . PRO A 1 192 ? -36.318 -24.219 -10.608 1.00 36.65 190 PRO A O 1
ATOM 2647 N N . TYR A 1 193 ? -34.340 -23.993 -11.656 1.00 32.06 191 TYR A N 1
ATOM 2648 C CA . TYR A 1 193 ? -33.681 -24.900 -10.722 1.00 32.88 191 TYR A CA 1
ATOM 2649 C C . TYR A 1 193 ? -33.296 -24.193 -9.427 1.00 32.79 191 TYR A C 1
ATOM 2650 O O . TYR A 1 193 ? -33.482 -24.744 -8.337 1.00 38.64 191 TYR A O 1
ATOM 2668 N N . VAL A 1 194 ? -32.761 -22.976 -9.523 1.00 31.96 192 VAL A N 1
ATOM 2669 C CA . VAL A 1 194 ? -32.335 -22.255 -8.328 1.00 35.00 192 VAL A CA 1
ATOM 2670 C C . VAL A 1 194 ? -33.536 -21.710 -7.568 1.00 37.48 192 VAL A C 1
ATOM 2671 O O . VAL A 1 194 ? -33.569 -21.741 -6.333 1.00 40.08 192 VAL A O 1
ATOM 2684 N N . GLU A 1 195 ? -34.540 -21.205 -8.286 1.00 33.99 193 GLU A N 1
ATOM 2685 C CA . GLU A 1 195 ? -35.694 -20.600 -7.633 1.00 35.38 193 GLU A CA 1
ATOM 2686 C C . GLU A 1 195 ? -36.502 -21.608 -6.826 1.00 42.68 193 GLU A C 1
ATOM 2687 O O . GLU A 1 195 ? -37.268 -21.203 -5.946 1.00 38.96 193 GLU A O 1
ATOM 2691 N N . SER A 1 196 ? -36.345 -22.904 -7.099 1.00 64.94 194 SER A N 1
ATOM 2692 C CA . SER A 1 196 ? -37.145 -23.915 -6.415 1.00 70.45 194 SER A CA 1
ATOM 2693 C C . SER A 1 196 ? -36.945 -23.848 -4.904 1.00 62.96 194 SER A C 1
ATOM 2694 O O . SER A 1 196 ? -37.900 -23.644 -4.146 1.00 67.82 194 SER A O 1
ATOM 2698 N N . ASP A 1 197 ? -35.698 -24.020 -4.443 1.00 50.43 195 ASP A N 1
ATOM 2699 C CA . ASP A 1 197 ? -35.456 -24.055 -3.005 1.00 41.21 195 ASP A CA 1
ATOM 2700 C C . ASP A 1 197 ? -34.058 -23.581 -2.611 1.00 36.55 195 ASP A C 1
ATOM 2701 O O . ASP A 1 197 ? -33.594 -23.925 -1.517 1.00 33.58 195 ASP A O 1
ATOM 2705 N N . SER A 1 198 ? -33.377 -22.804 -3.455 1.00 35.84 196 SER A N 1
ATOM 2706 C CA . SER A 1 198 ? -32.061 -22.294 -3.085 1.00 39.12 196 SER A CA 1
ATOM 2707 C C . SER A 1 198 ? -32.141 -21.464 -1.813 1.00 41.45 196 SER A C 1
ATOM 2708 O O . SER A 1 198 ? -31.320 -21.617 -0.900 1.00 37.65 196 SER A O 1
ATOM 2716 N N . ARG A 1 199 ? -33.132 -20.573 -1.740 1.00 39.89 197 ARG A N 1
ATOM 2717 C CA . ARG A 1 199 ? -33.250 -19.681 -0.595 1.00 35.06 197 ARG A CA 1
ATOM 2718 C C . ARG A 1 199 ? -33.506 -20.462 0.685 1.00 27.55 197 ARG A C 1
ATOM 2719 O O . ARG A 1 199 ? -32.874 -20.205 1.716 1.00 27.97 197 ARG A O 1
ATOM 2726 N N . LEU A 1 200 ? -34.437 -21.417 0.646 1.00 25.38 198 LEU A N 1
ATOM 2727 C CA . LEU A 1 200 ? -34.772 -22.161 1.857 1.00 26.45 198 LEU A CA 1
ATOM 2728 C C . LEU A 1 200 ? -33.569 -22.944 2.370 1.00 26.31 198 LEU A C 1
ATOM 2729 O O . LEU A 1 200 ? -33.275 -22.933 3.570 1.00 27.87 198 LEU A O 1
ATOM 2745 N N . HIS A 1 201 ? -32.855 -23.631 1.471 1.00 22.35 199 HIS A N 1
ATOM 2746 C CA . HIS A 1 201 ? -31.694 -24.410 1.894 1.00 27.42 199 HIS A CA 1
ATOM 2747 C C . HIS A 1 201 ? -30.608 -23.509 2.466 1.00 27.33 199 HIS A C 1
ATOM 2748 O O . HIS A 1 201 ? -30.026 -23.807 3.516 1.00 24.06 199 HIS A O 1
ATOM 2762 N N . LEU A 1 202 ? -30.315 -22.400 1.784 1.00 24.57 200 LEU A N 1
ATOM 2763 C CA . LEU A 1 202 ? -29.336 -21.455 2.309 1.00 25.68 200 LEU A CA 1
ATOM 2764 C C . LEU A 1 202 ? -29.785 -20.903 3.656 1.00 26.68 200 LEU A C 1
ATOM 2765 O O . LEU A 1 202 ? -29.002 -20.854 4.612 1.00 26.41 200 LEU A O 1
ATOM 2781 N N . GLU A 1 203 ? -31.050 -20.484 3.748 1.00 26.28 201 GLU A N 1
ATOM 2782 C CA . GLU A 1 203 ? -31.553 -19.912 4.993 1.00 30.39 201 GLU A CA 1
ATOM 2783 C C . GLU A 1 203 ? -31.427 -20.893 6.152 1.00 26.81 201 GLU A C 1
ATOM 2784 O O . GLU A 1 203 ? -31.140 -20.491 7.285 1.00 30.46 201 GLU A O 1
ATOM 2796 N N . SER A 1 204 ? -31.667 -22.182 5.901 1.00 25.90 202 SER A N 1
ATOM 2797 C CA . SER A 1 204 ? -31.589 -23.152 6.989 1.00 29.18 202 SER A CA 1
ATOM 2798 C C . SER A 1 204 ? -30.168 -23.252 7.529 1.00 26.99 202 SER A C 1
ATOM 2799 O O . SER A 1 204 ? -29.966 -23.411 8.739 1.00 25.83 202 SER A O 1
ATOM 2807 N N . MET A 1 205 ? -29.169 -23.155 6.645 1.00 24.38 203 MET A N 1
ATOM 2808 C CA . MET A 1 205 ? -27.774 -23.171 7.077 1.00 30.82 203 MET A CA 1
ATOM 2809 C C . MET A 1 205 ? -27.426 -21.914 7.864 1.00 27.09 203 MET A C 1
ATOM 2810 O O . MET A 1 205 ? -26.766 -21.984 8.909 1.00 28.94 203 MET A O 1
ATOM 2824 N N . LEU A 1 206 ? -27.824 -20.747 7.352 1.00 27.97 204 LEU A N 1
ATOM 2825 C CA . LEU A 1 206 ? -27.537 -19.497 8.048 1.00 30.52 204 LEU A CA 1
ATOM 2826 C C . LEU A 1 206 ? -28.236 -19.451 9.399 1.00 29.77 204 LEU A C 1
ATOM 2827 O O . LEU A 1 206 ? -27.665 -18.973 10.387 1.00 31.73 204 LEU A O 1
ATOM 2843 N N . LEU A 1 207 ? -29.475 -19.940 9.464 1.00 30.06 205 LEU A N 1
ATOM 2844 C CA . LEU A 1 207 ? -30.186 -19.968 10.737 1.00 32.80 205 LEU A CA 1
ATOM 2845 C C . LEU A 1 207 ? -29.463 -20.855 11.745 1.00 29.35 205 LEU A C 1
ATOM 2846 O O . LEU A 1 207 ? -29.219 -20.448 12.886 1.00 31.74 205 LEU A O 1
ATOM 2862 N N . GLU A 1 208 ? -29.095 -22.071 11.336 1.00 26.38 206 GLU A N 1
ATOM 2863 C CA . GLU A 1 208 ? -28.472 -22.999 12.275 1.00 27.39 206 GLU A CA 1
ATOM 2864 C C . GLU A 1 208 ? -27.133 -22.464 12.774 1.00 29.73 206 GLU A C 1
ATOM 2865 O O . GLU A 1 208 ? -26.792 -22.631 13.951 1.00 27.95 206 GLU A O 1
ATOM 2877 N N . THR A 1 209 ? -26.366 -21.809 11.901 1.00 30.19 207 THR A N 1
ATOM 2878 C CA . THR A 1 209 ? -25.051 -21.303 12.268 1.00 31.09 207 THR A CA 1
ATOM 2879 C C . THR A 1 209 ? -25.095 -19.929 12.922 1.00 34.91 207 THR A C 1
ATOM 2880 O O . THR A 1 209 ? -24.052 -19.440 13.366 1.00 35.02 207 THR A O 1
ATOM 2891 N N . GLY A 1 210 ? -26.262 -19.294 12.982 1.00 38.99 208 GLY A N 1
ATOM 2892 C CA . GLY A 1 210 ? -26.402 -18.048 13.703 1.00 45.67 208 GLY A CA 1
ATOM 2893 C C . GLY A 1 210 ? -26.081 -16.798 12.919 1.00 49.82 208 GLY A C 1
ATOM 2894 O O . GLY A 1 210 ? -25.719 -15.781 13.521 1.00 53.25 208 GLY A O 1
ATOM 2898 N N . HIS A 1 211 ? -26.201 -16.834 11.596 1.00 47.67 209 HIS A N 1
ATOM 2899 C CA . HIS A 1 211 ? -25.973 -15.652 10.780 1.00 54.81 209 HIS A CA 1
ATOM 2900 C C . HIS A 1 211 ? -27.245 -14.812 10.688 1.00 62.44 209 HIS A C 1
ATOM 2901 O O . HIS A 1 211 ? -28.345 -15.257 11.021 1.00 56.54 209 HIS A O 1
ATOM 2915 N N . ARG A 1 212 ? -27.079 -13.575 10.228 1.00 79.13 210 ARG A N 1
ATOM 2916 C CA . ARG A 1 212 ? -28.199 -12.652 10.085 1.00 88.62 210 ARG A CA 1
ATOM 2917 C C . ARG A 1 212 ? -28.896 -12.846 8.742 1.00 87.06 210 ARG A C 1
ATOM 2918 O O . ARG A 1 212 ? -29.501 -13.887 8.490 1.00 81.82 210 ARG A O 1
ATOM 2922 N N . VAL B 1 11 ? -41.145 -30.819 28.396 1.00 83.94 9 VAL B N 1
ATOM 2923 C CA . VAL B 1 11 ? -41.712 -29.686 27.677 1.00 88.01 9 VAL B CA 1
ATOM 2924 C C . VAL B 1 11 ? -41.176 -28.383 28.261 1.00 105.56 9 VAL B C 1
ATOM 2925 O O . VAL B 1 11 ? -41.243 -28.160 29.470 1.00 123.12 9 VAL B O 1
ATOM 2929 N N . THR B 1 12 ? -40.646 -27.528 27.397 1.00 77.56 10 THR B N 1
ATOM 2930 C CA . THR B 1 12 ? -40.096 -26.256 27.850 1.00 64.52 10 THR B CA 1
ATOM 2931 C C . THR B 1 12 ? -41.230 -25.304 28.219 1.00 63.78 10 THR B C 1
ATOM 2932 O O . THR B 1 12 ? -42.152 -25.111 27.418 1.00 57.45 10 THR B O 1
ATOM 2943 N N . PRO B 1 13 ? -41.204 -24.695 29.405 1.00 67.95 11 PRO B N 1
ATOM 2944 C CA . PRO B 1 13 ? -42.269 -23.746 29.758 1.00 64.00 11 PRO B CA 1
ATOM 2945 C C . PRO B 1 13 ? -42.323 -22.583 28.778 1.00 63.58 11 PR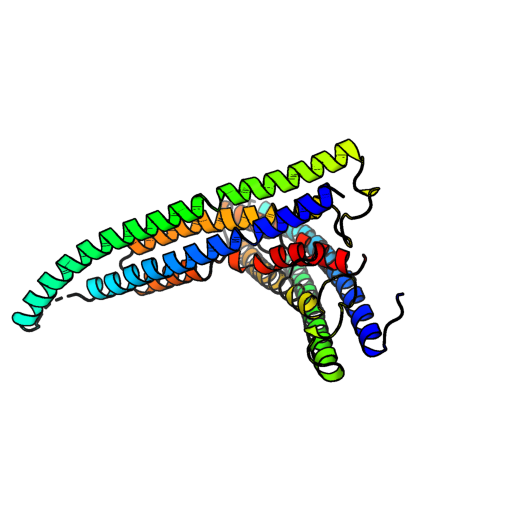O B C 1
ATOM 2946 O O . PRO B 1 13 ? -41.309 -21.946 28.484 1.00 47.80 11 PRO B O 1
ATOM 2957 N N . ARG B 1 14 ? -43.524 -22.313 28.270 1.00 88.94 12 ARG B N 1
ATOM 2958 C CA . ARG B 1 14 ? -43.753 -21.204 27.357 1.00 84.38 12 ARG B CA 1
ATOM 2959 C C . ARG B 1 14 ? -45.027 -20.478 27.765 1.00 77.18 12 ARG B C 1
ATOM 2960 O O . ARG B 1 14 ? -45.847 -20.998 28.526 1.00 81.64 12 ARG B O 1
ATOM 2981 N N . LYS B 1 15 ? -45.186 -19.263 27.247 1.00 60.41 13 LYS B N 1
ATOM 2982 C CA . LYS B 1 15 ? -46.409 -18.513 27.469 1.00 51.06 13 LYS B CA 1
ATOM 2983 C C . LYS B 1 15 ? -47.566 -19.170 26.718 1.00 41.90 13 LYS B C 1
ATOM 2984 O O . LYS B 1 15 ? -47.353 -19.909 25.752 1.00 35.16 13 LYS B O 1
ATOM 2994 N N . PRO B 1 16 ? -48.806 -18.909 27.143 1.00 40.43 14 PRO B N 1
ATOM 2995 C CA . PRO B 1 16 ? -49.939 -19.696 26.619 1.00 38.69 14 PRO B CA 1
ATOM 2996 C C . PRO B 1 16 ? -49.991 -19.802 25.102 1.00 33.37 14 PRO B C 1
ATOM 2997 O O . PRO B 1 16 ? -50.057 -20.916 24.566 1.00 32.46 14 PRO B O 1
ATOM 3008 N N . VAL B 1 17 ? -49.967 -18.676 24.390 1.00 34.93 15 VAL B N 1
ATOM 3009 C CA . VAL B 1 17 ? -50.115 -18.727 22.938 1.00 34.43 15 VAL B CA 1
ATOM 3010 C C . VAL B 1 17 ? -48.937 -19.458 22.307 1.00 34.28 15 VAL B C 1
ATOM 3011 O O . VAL B 1 17 ? -49.108 -20.253 21.374 1.00 34.18 15 VAL B O 1
ATOM 3024 N N . LEU B 1 18 ? -47.724 -19.213 22.809 1.00 35.79 16 LEU B N 1
ATOM 3025 C CA . LEU B 1 18 ? -46.547 -19.856 22.235 1.00 41.53 16 LEU B CA 1
ATOM 3026 C C . LEU B 1 18 ? -46.502 -21.344 22.561 1.00 36.57 16 LEU B C 1
ATOM 3027 O O . LEU B 1 18 ? -45.954 -22.130 21.780 1.00 33.59 16 LEU B O 1
ATOM 3043 N N . SER B 1 19 ? -47.066 -21.749 23.700 1.00 39.44 17 SER B N 1
ATOM 3044 C CA . SER B 1 19 ? -47.112 -23.168 24.036 1.00 41.56 17 SER B CA 1
ATOM 3045 C C . SER B 1 19 ? -47.958 -23.936 23.028 1.00 31.86 17 SER B C 1
ATOM 3046 O O . SER B 1 19 ? -47.566 -25.010 22.558 1.00 29.52 17 SER B O 1
ATOM 3054 N N . VAL B 1 20 ? -49.127 -23.394 22.681 1.00 29.48 18 VAL B N 1
ATOM 3055 C CA . VAL B 1 20 ? -49.977 -24.039 21.686 1.00 32.18 18 VAL B CA 1
ATOM 3056 C C . VAL B 1 20 ? -49.297 -24.038 20.324 1.00 28.35 18 VAL B C 1
ATOM 3057 O O . VAL B 1 20 ? -49.311 -25.046 19.607 1.00 26.91 18 VAL B O 1
ATOM 3070 N N . SER B 1 21 ? -48.693 -22.912 19.943 1.00 29.58 19 SER B N 1
ATOM 3071 C CA . SER B 1 21 ? -48.003 -22.847 18.659 1.00 31.55 19 SER B CA 1
ATOM 3072 C C . SER B 1 21 ? -46.909 -23.904 18.578 1.00 31.86 19 SER B C 1
ATOM 3073 O O . SER B 1 21 ? -46.825 -24.655 17.599 1.00 34.25 19 SER B O 1
ATOM 3081 N N . ALA B 1 22 ? -46.068 -23.989 19.612 1.00 28.87 20 ALA B N 1
ATOM 3082 C CA . ALA B 1 22 ? -44.958 -24.936 19.584 1.00 31.03 20 ALA B CA 1
ATOM 3083 C C . ALA B 1 22 ? -45.455 -26.374 19.536 1.00 28.73 20 ALA B C 1
ATOM 3084 O O . ALA B 1 22 ? -44.900 -27.206 18.810 1.00 29.99 20 ALA B O 1
ATOM 3091 N N . ARG B 1 23 ? -46.494 -26.691 20.311 1.00 31.43 21 ARG B N 1
ATOM 3092 C CA . ARG B 1 23 ? -47.004 -28.057 20.330 1.00 33.35 21 ARG B CA 1
ATOM 3093 C C . ARG B 1 23 ? -47.569 -28.454 18.972 1.00 30.87 21 ARG B C 1
ATOM 3094 O O . ARG B 1 23 ? -47.345 -29.576 18.502 1.00 29.21 21 ARG B O 1
ATOM 3104 N N . LYS B 1 24 ? -48.304 -27.548 18.323 1.00 32.08 22 LYS B N 1
ATOM 3105 C CA . LYS B 1 24 ? -48.902 -27.882 17.034 1.00 32.88 22 LYS B CA 1
ATOM 3106 C C . LYS B 1 24 ? -47.851 -27.958 15.932 1.00 29.94 22 LYS B C 1
ATOM 3107 O O . LYS B 1 24 ? -47.955 -28.795 15.028 1.00 29.69 22 LYS B O 1
ATOM 3126 N N . ILE B 1 25 ? -46.847 -27.079 15.972 1.00 28.18 23 ILE B N 1
ATOM 3127 C CA . ILE B 1 25 ? -45.783 -27.127 14.974 1.00 30.05 23 ILE B CA 1
ATOM 3128 C C . ILE B 1 25 ? -44.992 -28.422 15.106 1.00 29.17 23 ILE B C 1
ATOM 3129 O O . ILE B 1 25 ? -44.596 -29.033 14.106 1.00 27.44 23 ILE B O 1
ATOM 3145 N N . LYS B 1 26 ? -44.742 -28.858 16.342 1.00 30.13 24 LYS B N 1
ATOM 3146 C CA . LYS B 1 26 ? -44.024 -30.110 16.551 1.00 32.03 24 LYS B CA 1
ATOM 3147 C C . LYS B 1 26 ? -44.877 -31.305 16.143 1.00 32.94 24 LYS B C 1
ATOM 3148 O O . LYS B 1 26 ? -44.367 -32.264 15.552 1.00 33.09 24 LYS B O 1
ATOM 3167 N N . ASP B 1 27 ? -46.177 -31.265 16.445 1.00 33.65 25 ASP B N 1
ATOM 3168 C CA . ASP B 1 27 ? -47.069 -32.328 15.991 1.00 35.23 25 ASP B CA 1
ATOM 3169 C C . ASP B 1 27 ? -47.160 -32.355 14.471 1.00 30.82 25 ASP B C 1
ATOM 3170 O O . ASP B 1 27 ? -47.192 -33.431 13.861 1.00 28.87 25 ASP B O 1
ATOM 3179 N N . ASN B 1 28 ? -47.205 -31.178 13.839 1.00 29.35 26 ASN B N 1
ATOM 3180 C CA . ASN B 1 28 ? -47.263 -31.124 12.382 1.00 29.91 26 ASN B CA 1
ATOM 3181 C C . ASN B 1 28 ? -46.025 -31.757 11.760 1.00 30.55 26 ASN B C 1
ATOM 3182 O O . ASN B 1 28 ? -46.114 -32.427 10.723 1.00 30.99 26 ASN B O 1
ATOM 3193 N N . ALA B 1 29 ? -44.858 -31.555 12.377 1.00 29.28 27 ALA B N 1
ATOM 3194 C CA . ALA B 1 29 ? -43.634 -32.145 11.847 1.00 29.81 27 ALA B CA 1
ATOM 3195 C C . ALA B 1 29 ? -43.693 -33.665 11.898 1.00 28.46 27 ALA B C 1
ATOM 3196 O O . ALA B 1 29 ? -43.284 -34.342 10.948 1.00 29.70 27 ALA B O 1
ATOM 3203 N N . ALA B 1 30 ? -44.199 -34.223 13.000 1.00 29.79 28 ALA B N 1
ATOM 3204 C CA . ALA B 1 30 ? -44.384 -35.669 13.067 1.00 34.17 28 ALA B CA 1
ATOM 3205 C C . ALA B 1 30 ? -45.392 -36.140 12.026 1.00 34.28 28 ALA B C 1
ATOM 3206 O O . ALA B 1 30 ? -45.230 -37.213 11.433 1.00 36.18 28 ALA B O 1
ATOM 3213 N N . ASP B 1 31 ? -46.438 -35.346 11.782 1.00 30.57 29 ASP B N 1
ATOM 3214 C CA . ASP B 1 31 ? -47.428 -35.726 10.779 1.00 32.01 29 ASP B CA 1
ATOM 3215 C C . ASP B 1 31 ? -46.831 -35.707 9.378 1.00 28.90 29 ASP B C 1
ATOM 3216 O O . ASP B 1 31 ? -47.111 -36.598 8.567 1.00 30.86 29 ASP B O 1
ATOM 3225 N N . TRP B 1 32 ? -46.009 -34.700 9.070 1.00 28.22 30 TRP B N 1
ATOM 3226 C CA . TRP B 1 32 ? -45.297 -34.697 7.796 1.00 28.64 30 TRP B CA 1
ATOM 3227 C C . TRP B 1 32 ? -44.482 -35.974 7.630 1.00 32.73 30 TRP B C 1
ATOM 3228 O O . TRP B 1 32 ? -44.504 -36.608 6.569 1.00 32.82 30 TRP B O 1
ATOM 3249 N N . HIS B 1 33 ? -43.750 -36.364 8.676 1.00 35.34 31 HIS B N 1
ATOM 3250 C CA . HIS B 1 33 ? -42.948 -37.581 8.613 1.00 35.70 31 HIS B CA 1
ATOM 3251 C C . HIS B 1 33 ? -43.815 -38.792 8.290 1.00 36.32 31 HIS B C 1
ATOM 3252 O O . HIS B 1 33 ? -43.472 -39.601 7.420 1.00 33.87 31 HIS B O 1
ATOM 3266 N N . ASN B 1 34 ? -44.951 -38.929 8.978 1.00 36.14 32 ASN B N 1
ATOM 3267 C CA . ASN B 1 34 ? -45.800 -40.099 8.776 1.00 39.10 32 ASN B CA 1
ATOM 3268 C C . ASN B 1 34 ? -46.469 -40.075 7.405 1.00 33.19 32 ASN B C 1
ATOM 3269 O O . ASN B 1 34 ? -46.607 -41.120 6.761 1.00 32.28 32 ASN B O 1
ATOM 3280 N N . LEU B 1 35 ? -46.894 -38.896 6.944 1.00 30.03 33 LEU B N 1
ATOM 3281 C CA . LEU B 1 35 ? -47.526 -38.805 5.633 1.00 29.50 33 LEU B CA 1
ATOM 3282 C C . LEU B 1 35 ? -46.531 -39.071 4.514 1.00 33.63 33 LEU B C 1
ATOM 3283 O O . LEU B 1 35 ? -46.898 -39.632 3.474 1.00 34.02 33 LEU B O 1
ATOM 3299 N N . ILE B 1 36 ? -45.273 -38.670 4.700 1.00 33.02 34 ILE B N 1
ATOM 3300 C CA . ILE B 1 36 ? -44.272 -38.922 3.672 1.00 33.87 34 ILE B CA 1
ATOM 3301 C C . ILE B 1 36 ? -43.898 -40.398 3.644 1.00 31.23 34 ILE B C 1
ATOM 3302 O O . ILE B 1 36 ? -43.586 -40.944 2.579 1.00 32.27 34 ILE B O 1
ATOM 3318 N N . LEU B 1 37 ? -43.934 -41.073 4.795 1.00 34.79 35 LEU B N 1
ATOM 3319 C CA . LEU B 1 37 ? -43.703 -42.514 4.808 1.00 39.38 35 LEU B CA 1
ATOM 3320 C C . LEU B 1 37 ? -44.851 -43.256 4.136 1.00 38.30 35 LEU B C 1
ATOM 3321 O O . LEU B 1 37 ? -44.624 -44.175 3.341 1.00 38.37 35 LEU B O 1
ATOM 3337 N N . LYS B 1 38 ? -46.092 -42.873 4.445 1.00 37.67 36 LYS B N 1
ATOM 3338 C CA . LYS B 1 38 ? -47.237 -43.499 3.795 1.00 39.07 36 LYS B CA 1
ATOM 3339 C C . LYS B 1 38 ? -47.203 -43.271 2.289 1.00 35.56 36 LYS B C 1
ATOM 3340 O O . LYS B 1 38 ? -47.582 -44.153 1.510 1.00 35.08 36 LYS B O 1
ATOM 3347 N N . TRP B 1 39 ? -46.752 -42.091 1.862 1.00 32.74 37 TRP B N 1
ATOM 3348 C CA . TRP B 1 39 ? -46.621 -41.817 0.434 1.00 30.35 37 TRP B CA 1
ATOM 3349 C C . TRP B 1 39 ? -45.677 -42.814 -0.226 1.00 29.14 37 TRP B C 1
ATOM 3350 O O . TRP B 1 39 ? -45.982 -43.367 -1.289 1.00 32.73 37 TRP B O 1
ATOM 3371 N N . GLU B 1 40 ? -44.520 -43.063 0.394 1.00 32.69 38 GLU B N 1
ATOM 3372 C CA . GLU B 1 40 ? -43.557 -43.991 -0.192 1.00 36.74 38 GLU B CA 1
ATOM 3373 C C . GLU B 1 40 ? -44.112 -45.411 -0.244 1.00 36.81 38 GLU B C 1
ATOM 3374 O O . GLU B 1 40 ? -43.843 -46.155 -1.194 1.00 36.56 38 GLU B O 1
ATOM 3386 N N . THR B 1 41 ? -44.881 -45.809 0.771 1.00 36.47 39 THR B N 1
ATOM 3387 C CA . THR B 1 41 ? -45.481 -47.140 0.761 1.00 40.02 39 THR B CA 1
ATOM 3388 C C . THR B 1 41 ? -46.446 -47.292 -0.409 1.00 40.44 39 THR B C 1
ATOM 3389 O O . THR B 1 41 ? -46.432 -48.306 -1.116 1.00 41.59 39 THR B O 1
ATOM 3400 N N . LEU B 1 42 ? -47.299 -46.289 -0.626 1.00 39.73 40 LEU B N 1
ATOM 3401 C CA . LEU B 1 42 ? -48.229 -46.344 -1.748 1.00 41.71 40 LEU B CA 1
ATOM 3402 C C . LEU B 1 42 ? -47.502 -46.221 -3.080 1.00 39.21 40 LEU B C 1
ATOM 3403 O O . LEU B 1 42 ? -47.912 -46.839 -4.070 1.00 41.78 40 LEU B O 1
ATOM 3419 N N . ASN B 1 43 ? -46.428 -45.432 -3.127 1.00 40.14 41 ASN B N 1
ATOM 3420 C CA . ASN B 1 43 ? -45.675 -45.295 -4.367 1.00 41.11 41 ASN B CA 1
ATOM 3421 C C . ASN B 1 43 ? -45.052 -46.624 -4.775 1.00 43.61 41 ASN B C 1
ATOM 3422 O O . ASN B 1 43 ? -45.112 -47.013 -5.948 1.00 43.66 41 ASN B O 1
ATOM 3433 N N . ASP B 1 44 ? -44.449 -47.336 -3.819 1.00 43.60 42 ASP B N 1
ATOM 3434 C CA . ASP B 1 44 ? -43.853 -48.631 -4.129 1.00 51.16 42 ASP B CA 1
ATOM 3435 C C . ASP B 1 44 ? -44.914 -49.633 -4.564 1.00 52.60 42 ASP B C 1
ATOM 3436 O O . ASP B 1 44 ? -44.715 -50.381 -5.529 1.00 55.12 42 ASP B O 1
ATOM 3445 N N . ALA B 1 45 ? -46.047 -49.667 -3.860 1.00 50.41 43 ALA B N 1
ATOM 3446 C CA . ALA B 1 45 ? -47.133 -50.556 -4.260 1.00 50.27 43 ALA B CA 1
ATOM 3447 C C . ALA B 1 45 ? -47.664 -50.181 -5.637 1.00 48.34 43 ALA B C 1
ATOM 3448 O O . ALA B 1 45 ? -47.928 -51.057 -6.471 1.00 48.52 43 ALA B O 1
ATOM 3455 N N . GLY B 1 46 ? -47.827 -48.882 -5.897 1.00 43.74 44 GLY B N 1
ATOM 3456 C CA . GLY B 1 46 ? -48.282 -48.455 -7.207 1.00 43.54 44 GLY B CA 1
ATOM 3457 C C . GLY B 1 46 ? -47.323 -48.844 -8.312 1.00 49.13 44 GLY B C 1
ATOM 3458 O O . GLY B 1 46 ? -47.748 -49.163 -9.428 1.00 47.24 44 GLY B O 1
ATOM 3462 N N . PHE B 1 47 ? -46.021 -48.827 -8.023 1.00 55.38 45 PHE B N 1
ATOM 3463 C CA . PHE B 1 47 ? -45.043 -49.239 -9.022 1.00 62.04 45 PHE B CA 1
ATOM 3464 C C . PHE B 1 47 ? -45.179 -50.722 -9.345 1.00 70.94 45 PHE B C 1
ATOM 3465 O O . PHE B 1 47 ? -45.120 -51.115 -10.516 1.00 77.91 45 PHE B O 1
ATOM 3482 N N . THR B 1 48 ? -45.354 -51.560 -8.321 1.00 68.63 46 THR B N 1
ATOM 3483 C CA . THR B 1 48 ? -45.551 -52.986 -8.560 1.00 63.62 46 THR B CA 1
ATOM 3484 C C . THR B 1 48 ? -46.754 -53.221 -9.464 1.00 63.05 46 THR B C 1
ATOM 3485 O O . THR B 1 48 ? -46.681 -53.989 -10.431 1.00 64.08 46 THR B O 1
ATOM 3496 N N . THR B 1 49 ? -47.874 -52.561 -9.164 1.00 60.80 47 THR B N 1
ATOM 3497 C CA . THR B 1 49 ? -49.044 -52.657 -10.030 1.00 67.39 47 THR B CA 1
ATOM 3498 C C . THR B 1 49 ? -48.718 -52.168 -11.436 1.00 83.92 47 THR B C 1
ATOM 3499 O O . THR B 1 49 ? -49.069 -52.815 -12.429 1.00 104.17 47 THR B O 1
ATOM 3510 N N . ALA B 1 50 ? -48.038 -51.023 -11.538 1.00 62.06 48 ALA B N 1
ATOM 3511 C CA . ALA B 1 50 ? -47.684 -50.491 -12.849 1.00 55.31 48 ALA B CA 1
ATOM 3512 C C . ALA B 1 50 ? -46.730 -51.425 -13.582 1.00 60.95 48 ALA B C 1
ATOM 3513 O O . ALA B 1 50 ? -46.831 -51.595 -14.803 1.00 55.69 48 ALA B O 1
ATOM 3520 N N . ASN B 1 51 ? -45.793 -52.038 -12.855 1.00 73.62 49 ASN B N 1
ATOM 3521 C CA . ASN B 1 51 ? -44.860 -52.962 -13.491 1.00 76.90 49 ASN B CA 1
ATOM 3522 C C . ASN B 1 51 ? -45.588 -54.187 -14.032 1.00 77.24 49 ASN B C 1
ATOM 3523 O O . ASN B 1 51 ? -45.251 -54.691 -15.110 1.00 77.34 49 ASN B O 1
ATOM 3534 N N . ASN B 1 52 ? -46.590 -54.679 -13.299 1.00 75.67 50 ASN B N 1
ATOM 3535 C CA . ASN B 1 52 ? -47.358 -55.822 -13.779 1.00 73.90 50 ASN B CA 1
ATOM 3536 C C . ASN B 1 52 ? -48.160 -55.462 -15.023 1.00 66.63 50 ASN B C 1
ATOM 3537 O O . ASN B 1 52 ? -48.315 -56.288 -15.929 1.00 63.34 50 ASN B O 1
ATOM 3548 N N . ILE B 1 53 ? -48.679 -54.234 -15.085 1.00 67.31 51 ILE B N 1
ATOM 3549 C CA . ILE B 1 53 ? -49.397 -53.795 -16.279 1.00 73.52 51 ILE B CA 1
ATOM 3550 C C . ILE B 1 53 ? -48.452 -53.742 -17.472 1.00 74.74 51 ILE B C 1
ATOM 3551 O O . ILE B 1 53 ? -48.797 -54.177 -18.578 1.00 72.60 51 ILE B O 1
ATOM 3567 N N . ALA B 1 54 ? -47.246 -53.208 -17.269 1.00 80.68 52 ALA B N 1
ATOM 3568 C CA . ALA B 1 54 ? -46.280 -53.124 -18.358 1.00 85.69 52 ALA B CA 1
ATOM 3569 C C . ALA B 1 54 ? -45.827 -54.511 -18.796 1.00 81.42 52 ALA B C 1
ATOM 3570 O O . ALA B 1 54 ? -45.864 -54.839 -19.988 1.00 75.72 52 ALA B O 1
ATOM 3577 N N . ASN B 1 55 ? -45.387 -55.339 -17.844 1.00 81.34 53 ASN B N 1
ATOM 3578 C CA . ASN B 1 55 ? -44.993 -56.704 -18.178 1.00 84.82 53 ASN B CA 1
ATOM 3579 C C . ASN B 1 55 ? -46.100 -57.422 -18.938 1.00 91.25 53 ASN B C 1
ATOM 3580 O O . ASN B 1 55 ? -45.829 -58.213 -19.849 1.00 97.48 53 ASN B O 1
ATOM 3591 N N . LEU B 1 56 ? -47.357 -57.156 -18.579 1.00 87.72 54 LEU B N 1
ATOM 3592 C CA . LEU B 1 56 ? -48.477 -57.745 -19.303 1.00 86.50 54 LEU B CA 1
ATOM 3593 C C . LEU B 1 56 ? -48.718 -57.047 -20.635 1.00 77.93 54 LEU B C 1
ATOM 3594 O O . LEU B 1 56 ? -49.199 -57.680 -21.582 1.00 73.93 54 LEU B O 1
ATOM 3610 N N . LYS B 1 57 ? -48.397 -55.754 -20.730 1.00 78.88 55 LYS B N 1
ATOM 3611 C CA . LYS B 1 57 ? -48.503 -55.064 -22.011 1.00 85.36 55 LYS B CA 1
ATOM 3612 C C . LYS B 1 57 ? -47.558 -55.666 -23.042 1.00 105.75 55 LYS B C 1
ATOM 3613 O O . LYS B 1 57 ? -47.857 -55.654 -24.242 1.00 110.47 55 LYS B O 1
ATOM 3617 N N . ILE B 1 58 ? -46.417 -56.191 -22.597 1.00 113.14 56 ILE B N 1
ATOM 3618 C CA . ILE B 1 58 ? -45.482 -56.882 -23.475 1.00 117.45 56 ILE B CA 1
ATOM 3619 C C . ILE B 1 58 ? -45.843 -58.362 -23.496 1.00 102.89 56 ILE B C 1
ATOM 3620 O O . ILE B 1 58 ? -45.030 -59.218 -23.129 1.00 107.76 56 ILE B O 1
ATOM 3624 N N . SER B 1 59 ? -47.067 -58.668 -23.915 1.00 81.91 57 SER B N 1
ATOM 3625 C CA . SER B 1 59 ? -47.551 -60.044 -23.955 1.00 78.97 57 SER B CA 1
ATOM 3626 C C . SER B 1 59 ? -48.925 -60.113 -24.616 1.00 86.23 57 SER B C 1
ATOM 3627 O O . SER B 1 59 ? -49.544 -59.085 -24.894 1.00 88.70 57 SER B O 1
ATOM 3635 N N . LEU B 1 93 ? -56.342 -54.642 -12.397 1.00 92.77 91 LEU B N 1
ATOM 3636 C CA . LEU B 1 93 ? -54.996 -54.135 -12.168 1.00 90.96 91 LEU B CA 1
ATOM 3637 C C . LEU B 1 93 ? -54.958 -52.646 -12.499 1.00 91.20 91 LEU B C 1
ATOM 3638 O O . LEU B 1 93 ? -54.445 -51.841 -11.721 1.00 87.00 91 LEU B O 1
ATOM 3641 N N . CYS B 1 94 ? -55.501 -52.284 -13.665 1.00 93.84 92 CYS B N 1
ATOM 3642 C CA . CYS B 1 94 ? -55.579 -50.875 -14.031 1.00 88.65 92 CYS B CA 1
ATOM 3643 C C . CYS B 1 94 ? -56.413 -50.088 -13.028 1.00 93.54 92 CYS B C 1
ATOM 3644 O O . CYS B 1 94 ? -56.149 -48.903 -12.793 1.00 95.73 92 CYS B O 1
ATOM 3648 N N . GLU B 1 95 ? -57.419 -50.728 -12.428 1.00 92.50 93 GLU B N 1
ATOM 3649 C CA . GLU B 1 95 ? -58.221 -50.065 -11.407 1.00 92.42 93 GLU B CA 1
ATOM 3650 C C . GLU B 1 95 ? -57.511 -50.036 -10.060 1.00 95.74 93 GLU B C 1
ATOM 3651 O O . GLU B 1 95 ? -57.678 -49.078 -9.298 1.00 100.22 93 GLU B O 1
ATOM 3655 N N . GLU B 1 96 ? -56.724 -51.069 -9.747 1.00 92.03 94 GLU B N 1
ATOM 3656 C CA . GLU B 1 96 ? -55.954 -51.056 -8.507 1.00 81.29 94 GLU B CA 1
ATOM 3657 C C . GLU B 1 96 ? -54.955 -49.906 -8.501 1.00 72.67 94 GLU B C 1
ATOM 3658 O O . GLU B 1 96 ? -54.710 -49.290 -7.457 1.00 67.87 94 GLU B O 1
ATOM 3662 N N . LEU B 1 97 ? -54.365 -49.603 -9.660 1.00 67.63 95 LEU B N 1
ATOM 3663 C CA . LEU B 1 97 ? -53.476 -48.451 -9.755 1.00 60.37 95 LEU B CA 1
ATOM 3664 C C . LEU B 1 97 ? -54.235 -47.157 -9.487 1.00 62.34 95 LEU B C 1
ATOM 3665 O O . LEU B 1 97 ? -53.691 -46.220 -8.891 1.00 61.27 95 LEU B O 1
ATOM 3681 N N . GLN B 1 98 ? -55.496 -47.088 -9.922 1.00 63.95 96 GLN B N 1
ATOM 3682 C CA . GLN B 1 98 ? -56.318 -45.923 -9.612 1.00 64.80 96 GLN B CA 1
ATOM 3683 C C . GLN B 1 98 ? -56.553 -45.808 -8.111 1.00 61.68 96 GLN B C 1
ATOM 3684 O O . GLN B 1 98 ? -56.548 -44.702 -7.557 1.00 60.38 96 GLN B O 1
ATOM 3698 N N . ALA B 1 99 ? -56.765 -46.941 -7.436 1.00 59.12 97 ALA B N 1
ATOM 3699 C CA . ALA B 1 99 ? -56.934 -46.915 -5.987 1.00 58.79 97 ALA B CA 1
ATOM 3700 C C . ALA B 1 99 ? -55.709 -46.322 -5.306 1.00 53.60 97 ALA B C 1
ATOM 3701 O O . ALA B 1 99 ? -55.833 -45.557 -4.342 1.00 48.68 97 ALA B O 1
ATOM 3708 N N . THR B 1 100 ? -54.513 -46.665 -5.792 1.00 57.24 98 THR B N 1
ATOM 3709 C CA . THR B 1 100 ? -53.298 -46.062 -5.255 1.00 55.77 98 THR B CA 1
ATOM 3710 C C . THR B 1 100 ? -53.295 -44.554 -5.476 1.00 49.41 98 THR B C 1
ATOM 3711 O O . THR B 1 100 ? -52.966 -43.786 -4.565 1.00 44.11 98 THR B O 1
ATOM 3722 N N . LEU B 1 101 ? -53.663 -44.110 -6.681 1.00 46.55 99 LEU B N 1
ATOM 3723 C CA . LEU B 1 101 ? -53.735 -42.677 -6.946 1.00 45.00 99 LEU B CA 1
ATOM 3724 C C . LEU B 1 101 ? -54.726 -41.997 -6.009 1.00 44.56 99 LEU B C 1
ATOM 3725 O O . LEU B 1 101 ? -54.459 -40.902 -5.499 1.00 41.59 99 LEU B O 1
ATOM 3741 N N . ASP B 1 102 ? -55.875 -42.633 -5.766 1.00 45.00 100 ASP B N 1
ATOM 3742 C CA . ASP B 1 102 ? -56.836 -42.081 -4.817 1.00 48.41 100 ASP B CA 1
ATOM 3743 C C . ASP B 1 102 ? -56.221 -41.951 -3.427 1.00 46.40 100 ASP B C 1
ATOM 3744 O O . ASP B 1 102 ? -56.434 -40.947 -2.737 1.00 41.46 100 ASP B O 1
ATOM 3753 N N . GLY B 1 103 ? -55.449 -42.953 -3.002 1.00 46.82 101 GLY B N 1
ATOM 3754 C CA . GLY B 1 103 ? -54.797 -42.870 -1.706 1.00 46.05 101 GLY B CA 1
ATOM 3755 C C . GLY B 1 103 ? -53.752 -41.772 -1.647 1.00 42.64 101 GLY B C 1
ATOM 3756 O O . GLY B 1 103 ? -53.640 -41.062 -0.643 1.00 39.22 101 GLY B O 1
ATOM 3760 N N . LEU B 1 104 ? -52.969 -41.621 -2.718 1.00 40.10 102 LEU B N 1
ATOM 3761 C CA . LEU B 1 104 ? -52.004 -40.528 -2.776 1.00 37.48 102 LEU B CA 1
ATOM 3762 C C . LEU B 1 104 ? -52.705 -39.178 -2.724 1.00 38.07 102 LEU B C 1
ATOM 3763 O O . LEU B 1 104 ? -52.193 -38.224 -2.125 1.00 37.74 102 LEU B O 1
ATOM 3779 N N . THR B 1 105 ? -53.883 -39.077 -3.346 1.00 38.77 103 THR B N 1
ATOM 3780 C CA . THR B 1 105 ? -54.638 -37.829 -3.297 1.00 38.48 103 THR B CA 1
ATOM 3781 C C . THR B 1 105 ? -55.068 -37.504 -1.872 1.00 37.48 103 THR B C 1
ATOM 3782 O O . THR B 1 105 ? -55.033 -36.341 -1.454 1.00 35.23 103 THR B O 1
ATOM 3793 N N . LYS B 1 106 ? -55.478 -38.521 -1.109 1.00 38.02 104 LYS B N 1
ATOM 3794 C CA . LYS B 1 106 ? -55.885 -38.286 0.273 1.00 45.27 104 LYS B CA 1
ATOM 3795 C C . LYS B 1 106 ? -54.715 -37.787 1.112 1.00 41.79 104 LYS B C 1
ATOM 3796 O O . LYS B 1 106 ? -54.879 -36.890 1.948 1.00 37.05 104 LYS B O 1
ATOM 3815 N N . ILE B 1 107 ? -53.524 -38.355 0.906 1.00 41.08 105 ILE B N 1
ATOM 3816 C CA . ILE B 1 107 ? -52.341 -37.853 1.599 1.00 40.24 105 ILE B CA 1
ATOM 3817 C C . ILE B 1 107 ? -52.098 -36.396 1.232 1.00 37.09 105 ILE B C 1
ATOM 3818 O O . ILE B 1 107 ? -51.826 -35.556 2.099 1.00 31.36 105 ILE B O 1
ATOM 3834 N N . GLN B 1 108 ? -52.202 -36.070 -0.058 1.00 35.14 106 GLN B N 1
ATOM 3835 C CA . GLN B 1 108 ? -52.000 -34.692 -0.490 1.00 36.64 106 GLN B CA 1
ATOM 3836 C C . GLN B 1 108 ? -53.027 -33.756 0.137 1.00 35.12 106 GLN B C 1
ATOM 3837 O O . GLN B 1 108 ? -52.714 -32.594 0.420 1.00 33.39 106 GLN B O 1
ATOM 3851 N N . VAL B 1 109 ? -54.247 -34.241 0.373 1.00 35.05 107 VAL B N 1
ATOM 3852 C CA . VAL B 1 109 ? -55.252 -33.417 1.038 1.00 37.24 107 VAL B CA 1
ATOM 3853 C C . VAL B 1 109 ? -54.847 -33.145 2.481 1.00 37.22 107 VAL B C 1
ATOM 3854 O O . VAL B 1 109 ? -54.977 -32.018 2.975 1.00 36.92 107 VAL B O 1
ATOM 3867 N N . LYS B 1 110 ? -54.351 -34.167 3.183 1.00 38.14 108 LYS B N 1
ATOM 3868 C CA . LYS B 1 110 ? -53.872 -33.951 4.544 1.00 40.89 108 LYS B CA 1
ATOM 3869 C C . LYS B 1 110 ? -52.688 -32.991 4.560 1.00 37.99 108 LYS B C 1
ATOM 3870 O O . LYS B 1 110 ? -52.580 -32.140 5.451 1.00 34.35 108 LYS B O 1
ATOM 3889 N N . MET B 1 111 ? -51.790 -33.111 3.577 1.00 34.72 109 MET B N 1
ATOM 3890 C CA . MET B 1 111 ? -50.654 -32.198 3.497 1.00 33.75 109 MET B CA 1
ATOM 3891 C C . MET B 1 111 ? -51.119 -30.754 3.369 1.00 32.40 109 MET B C 1
ATOM 3892 O O . MET B 1 111 ? -50.495 -29.840 3.923 1.00 28.95 109 MET B O 1
ATOM 3906 N N . GLU B 1 112 ? -52.209 -30.527 2.631 1.00 31.95 110 GLU B N 1
ATOM 3907 C CA . GLU B 1 112 ? -52.746 -29.177 2.503 1.00 32.48 110 GLU B CA 1
ATOM 3908 C C . GLU B 1 112 ? -53.189 -28.632 3.856 1.00 33.02 110 GLU B C 1
ATOM 3909 O O . GLU B 1 112 ? -53.006 -27.444 4.146 1.00 32.65 110 GLU B O 1
ATOM 3913 N N . LYS B 1 113 ? -53.774 -29.486 4.697 1.00 37.25 111 LYS B N 1
ATOM 3914 C CA . LYS B 1 113 ? -54.231 -29.026 6.005 1.00 40.91 111 LYS B CA 1
ATOM 3915 C C . LYS B 1 113 ? -53.054 -28.706 6.919 1.00 36.15 111 LYS B C 1
ATOM 3916 O O . LYS B 1 113 ? -53.103 -27.737 7.685 1.00 35.09 111 LYS B O 1
ATOM 3935 N N . LEU B 1 114 ? -51.988 -29.507 6.855 1.00 32.24 112 LEU B N 1
ATOM 3936 C CA . LEU B 1 114 ? -50.803 -29.221 7.659 1.00 33.29 112 LEU B CA 1
ATOM 3937 C C . LEU B 1 114 ? -50.236 -27.849 7.317 1.00 31.98 112 LEU B C 1
ATOM 3938 O O . LEU B 1 114 ? -49.915 -27.055 8.209 1.00 30.85 112 LEU B O 1
ATOM 3954 N N . SER B 1 115 ? -50.102 -27.552 6.024 1.00 30.48 113 SER B N 1
ATOM 3955 C CA . SER B 1 115 ? -49.613 -26.240 5.618 1.00 32.00 113 SER B CA 1
ATOM 3956 C C . SER B 1 115 ? -50.591 -25.143 6.019 1.00 36.57 113 SER B C 1
ATOM 3957 O O . SER B 1 115 ? -50.182 -24.097 6.537 1.00 32.84 113 SER B O 1
ATOM 3965 N N . SER B 1 116 ? -51.890 -25.370 5.800 1.00 38.41 114 SER B N 1
ATOM 3966 C CA . SER B 1 116 ? -52.892 -24.370 6.155 1.00 41.86 114 SER B CA 1
ATOM 3967 C C . SER B 1 116 ? -52.863 -24.065 7.647 1.00 38.95 114 SER B C 1
ATOM 3968 O O . SER B 1 116 ? -52.933 -22.899 8.053 1.00 36.93 114 SER B O 1
ATOM 3976 N N . THR B 1 117 ? -52.769 -25.104 8.477 1.00 37.90 115 THR B N 1
ATOM 3977 C CA . THR B 1 117 ? -52.704 -24.895 9.918 1.00 38.84 115 THR B CA 1
ATOM 3978 C C . THR B 1 117 ? -51.471 -24.087 10.304 1.00 34.61 115 THR B C 1
ATOM 3979 O O . THR B 1 117 ? -51.553 -23.172 11.132 1.00 35.79 115 THR B O 1
ATOM 3990 N N . THR B 1 118 ? -50.316 -24.415 9.720 1.00 31.83 116 THR B N 1
ATOM 3991 C CA . THR B 1 118 ? -49.101 -23.669 10.031 1.00 32.60 116 THR B CA 1
ATOM 3992 C C . THR B 1 118 ? -49.268 -22.194 9.694 1.00 32.34 116 THR B C 1
ATOM 3993 O O . THR B 1 118 ? -48.796 -21.323 10.433 1.00 30.09 116 THR B O 1
ATOM 4004 N N . LYS B 1 119 ? -49.933 -21.896 8.577 1.00 34.94 117 LYS B N 1
ATOM 4005 C CA . LYS B 1 119 ? -50.207 -20.505 8.232 1.00 39.84 117 LYS B CA 1
ATOM 4006 C C . LYS B 1 119 ? -51.053 -19.836 9.308 1.00 38.01 117 LYS B C 1
ATOM 4007 O O . LYS B 1 119 ? -50.795 -18.687 9.688 1.00 37.30 117 LYS B O 1
ATOM 4020 N N . GLY B 1 120 ? -52.061 -20.546 9.821 1.00 35.15 118 GLY B N 1
ATOM 4021 C CA . GLY B 1 120 ? -52.926 -19.968 10.836 1.00 37.14 118 GLY B CA 1
ATOM 4022 C C . GLY B 1 120 ? -52.211 -19.681 12.140 1.00 35.39 118 GLY B C 1
ATOM 4023 O O . GLY B 1 120 ? -52.568 -18.738 12.852 1.00 35.44 118 GLY B O 1
ATOM 4027 N N . ILE B 1 121 ? -51.201 -20.483 12.476 1.00 35.55 119 ILE B N 1
ATOM 4028 C CA . ILE B 1 121 ? -50.430 -20.225 13.687 1.00 35.95 119 ILE B CA 1
ATOM 4029 C C . ILE B 1 121 ? -49.632 -18.936 13.541 1.00 35.74 119 ILE B C 1
ATOM 4030 O O . ILE B 1 121 ? -49.520 -18.148 14.488 1.00 36.98 119 ILE B O 1
ATOM 4046 N N . CYS B 1 122 ? -49.071 -18.698 12.354 1.00 33.44 120 CYS B N 1
ATOM 4047 C CA . CYS B 1 122 ? -48.366 -17.446 12.104 1.00 39.09 120 CYS B CA 1
ATOM 4048 C C . CYS B 1 122 ? -49.301 -16.254 12.269 1.00 42.15 120 CYS B C 1
ATOM 4049 O O . CYS B 1 122 ? -48.964 -15.271 12.938 1.00 44.50 120 CYS B O 1
ATOM 4057 N N . GLU B 1 123 ? -50.486 -16.325 11.661 1.00 41.87 121 GLU B N 1
ATOM 4058 C CA . GLU B 1 123 ? -51.435 -15.223 11.764 1.00 45.74 121 GLU B CA 1
ATOM 4059 C C . GLU B 1 123 ? -51.884 -15.009 13.202 1.00 43.95 121 GLU B C 1
ATOM 4060 O O . GLU B 1 123 ? -52.121 -13.868 13.614 1.00 45.11 121 GLU B O 1
ATOM 4072 N N . LEU B 1 124 ? -52.004 -16.087 13.980 1.00 44.75 122 LEU B N 1
ATOM 4073 C CA . LEU B 1 124 ? -52.348 -15.950 15.391 1.00 49.70 122 LEU B CA 1
ATOM 4074 C C . LEU B 1 124 ? -51.258 -15.200 16.147 1.00 51.42 122 LEU B C 1
ATOM 4075 O O . LEU B 1 124 ? -51.542 -14.274 16.915 1.00 55.01 122 LEU B O 1
ATOM 4091 N N . GLU B 1 125 ? -49.999 -15.595 15.946 1.00 44.71 123 GLU B N 1
ATOM 4092 C CA . GLU B 1 125 ? -48.897 -14.924 16.627 1.00 43.18 123 GLU B CA 1
ATOM 4093 C C . GLU B 1 125 ? -48.789 -13.468 16.195 1.00 42.60 123 GLU B C 1
ATOM 4094 O O . GLU B 1 125 ? -48.463 -12.594 17.007 1.00 42.65 123 GLU B O 1
ATOM 4106 N N . ASN B 1 126 ? -49.054 -13.187 14.917 1.00 45.49 124 ASN B N 1
ATOM 4107 C CA . ASN B 1 126 ? -49.012 -11.808 14.445 1.00 47.10 124 ASN B CA 1
ATOM 4108 C C . ASN B 1 126 ? -50.086 -10.968 15.122 1.00 46.23 124 ASN B C 1
ATOM 4109 O O . ASN B 1 126 ? -49.864 -9.792 15.432 1.00 48.09 124 ASN B O 1
ATOM 4113 N N . TYR B 1 127 ? -51.258 -11.557 15.366 1.00 44.01 125 TYR B N 1
ATOM 4114 C CA . TYR B 1 127 ? -52.334 -10.809 16.006 1.00 41.63 125 TYR B CA 1
ATOM 4115 C C . TYR B 1 127 ? -52.048 -10.582 17.485 1.00 41.42 125 TYR B C 1
ATOM 4116 O O . TYR B 1 127 ? -52.328 -9.503 18.018 1.00 40.49 125 TYR B O 1
ATOM 4134 N N . HIS B 1 128 ? -51.478 -11.582 18.161 1.00 40.69 126 HIS B N 1
ATOM 4135 C CA . HIS B 1 128 ? -51.326 -11.496 19.610 1.00 44.38 126 HIS B CA 1
ATOM 4136 C C . HIS B 1 128 ? -50.070 -10.732 20.014 1.00 41.52 126 HIS B C 1
ATOM 4137 O O . HIS B 1 128 ? -50.114 -9.917 20.940 1.00 42.06 126 HIS B O 1
ATOM 4151 N N . TYR B 1 129 ? -48.945 -10.983 19.343 1.00 45.95 127 TYR B N 1
ATOM 4152 C CA . TYR B 1 129 ? -47.675 -10.361 19.701 1.00 51.14 127 TYR B CA 1
ATOM 4153 C C . TYR B 1 129 ? -47.218 -9.283 18.731 1.00 54.77 127 TYR B C 1
ATOM 4154 O O . TYR B 1 129 ? -46.537 -8.346 19.152 1.00 61.44 127 TYR B O 1
ATOM 4172 N N . GLY B 1 130 ? -47.565 -9.389 17.451 1.00 52.42 128 GLY B N 1
ATOM 4173 C CA . GLY B 1 130 ? -47.147 -8.403 16.474 1.00 57.11 128 GLY B CA 1
ATOM 4174 C C . GLY B 1 130 ? -45.938 -8.834 15.669 1.00 61.33 128 GLY B C 1
ATOM 4175 O O . GLY B 1 130 ? -45.817 -10.006 15.300 1.00 61.27 128 GLY B O 1
ATOM 4179 N N . GLU B 1 131 ? -45.035 -7.894 15.395 1.00 66.55 129 GLU B N 1
ATOM 4180 C CA . GLU B 1 131 ? -43.856 -8.174 14.582 1.00 66.19 129 GLU B CA 1
ATOM 4181 C C . GLU B 1 131 ? -43.092 -9.375 15.123 1.00 70.33 129 GLU B C 1
ATOM 4182 O O . GLU B 1 131 ? -42.697 -9.400 16.293 1.00 68.11 129 GLU B O 1
ATOM 4186 N N . GLU B 1 132 ? -42.879 -10.371 14.258 1.00 79.73 130 GLU B N 1
ATOM 4187 C CA . GLU B 1 132 ? -42.188 -11.585 14.679 1.00 85.55 130 GLU B CA 1
ATOM 4188 C C . GLU B 1 132 ? -40.739 -11.310 15.060 1.00 85.15 130 GLU B C 1
ATOM 4189 O O . GLU B 1 132 ? -40.172 -12.029 15.892 1.00 95.15 130 GLU B O 1
ATOM 4193 N N . SER B 1 133 ? -40.123 -10.284 14.469 1.00 71.72 131 SER B N 1
ATOM 4194 C CA . SER B 1 133 ? -38.735 -9.967 14.785 1.00 71.95 131 SER B CA 1
ATOM 4195 C C . SER B 1 133 ? -38.545 -9.577 16.245 1.00 82.33 131 SER B C 1
ATOM 4196 O O . SER B 1 133 ? -37.403 -9.555 16.720 1.00 91.05 131 SER B O 1
ATOM 4200 N N . LYS B 1 134 ? -39.624 -9.276 16.963 1.00 85.19 132 LYS B N 1
ATOM 4201 C CA . LYS B 1 134 ? -39.534 -8.846 18.351 1.00 90.06 132 LYS B CA 1
ATOM 4202 C C . LYS B 1 134 ? -39.527 -10.003 19.342 1.00 92.49 132 LYS B C 1
ATOM 4203 O O . LYS B 1 134 ? -39.310 -9.768 20.536 1.00 98.93 132 LYS B O 1
ATOM 4207 N N . ARG B 1 135 ? -39.753 -11.236 18.887 1.00 86.44 133 ARG B N 1
ATOM 4208 C CA . ARG B 1 135 ? -39.817 -12.383 19.776 1.00 77.91 133 ARG B CA 1
ATOM 4209 C C . ARG B 1 135 ? -38.813 -13.451 19.359 1.00 70.85 133 ARG B C 1
ATOM 4210 O O . ARG B 1 135 ? -38.565 -13.634 18.161 1.00 67.59 133 ARG B O 1
ATOM 4214 N N . PRO B 1 136 ? -38.220 -14.165 20.312 1.00 67.83 134 PRO B N 1
ATOM 4215 C CA . PRO B 1 136 ? -37.294 -15.248 19.961 1.00 65.58 134 PRO B CA 1
ATOM 4216 C C . PRO B 1 136 ? -38.027 -16.400 19.297 1.00 57.98 134 PRO B C 1
ATOM 4217 O O . PRO B 1 136 ? -39.266 -16.420 19.258 1.00 57.83 134 PRO B O 1
ATOM 4228 N N . PRO B 1 137 ? -37.299 -17.376 18.762 1.00 50.83 135 PRO B N 1
ATOM 4229 C CA . PRO B 1 137 ? -37.954 -18.484 18.061 1.00 45.26 135 PRO B CA 1
ATOM 4230 C C . PRO B 1 137 ? -38.645 -19.441 19.020 1.00 40.11 135 PRO B C 1
ATOM 4231 O O . PRO B 1 137 ? -38.410 -19.442 20.230 1.00 40.19 135 PRO B O 1
ATOM 4242 N N . LEU B 1 138 ? -39.511 -20.276 18.447 1.00 41.89 136 LEU B N 1
ATOM 4243 C CA . LEU B 1 138 ? -40.243 -21.244 19.254 1.00 44.56 136 LEU B CA 1
ATOM 4244 C C . LEU B 1 138 ? -39.320 -22.333 19.787 1.00 39.77 136 LEU B C 1
ATOM 4245 O O . LEU B 1 138 ? -39.501 -22.811 20.912 1.00 41.14 136 LEU B O 1
ATOM 4261 N N . PHE B 1 139 ? -38.322 -22.734 18.998 1.00 33.65 137 PHE B N 1
ATOM 4262 C CA . PHE B 1 139 ? -37.461 -23.847 19.379 1.00 35.82 137 PHE B CA 1
ATOM 4263 C C . PHE B 1 139 ? -36.004 -23.414 19.502 1.00 38.84 137 PHE B C 1
ATOM 4264 O O . PHE B 1 139 ? -35.557 -23.068 20.600 1.00 42.17 137 PHE B O 1
ATOM 4281 N N . HIS B 1 140 ? -35.252 -23.433 18.400 1.00 35.74 138 HIS B N 1
ATOM 4282 C CA . HIS B 1 140 ? -33.841 -23.062 18.425 1.00 37.95 138 HIS B CA 1
ATOM 4283 C C . HIS B 1 140 ? -33.565 -21.783 17.645 1.00 33.01 138 HIS B C 1
ATOM 4284 O O . HIS B 1 140 ? -32.995 -20.835 18.195 1.00 34.78 138 HIS B O 1
ATOM 4298 N N . THR B 1 141 ? -33.940 -21.735 16.365 1.00 30.40 139 THR B N 1
ATOM 4299 C CA . THR B 1 141 ? -33.646 -20.575 15.529 1.00 31.73 139 THR B CA 1
ATOM 4300 C C . THR B 1 141 ? -34.773 -20.181 14.58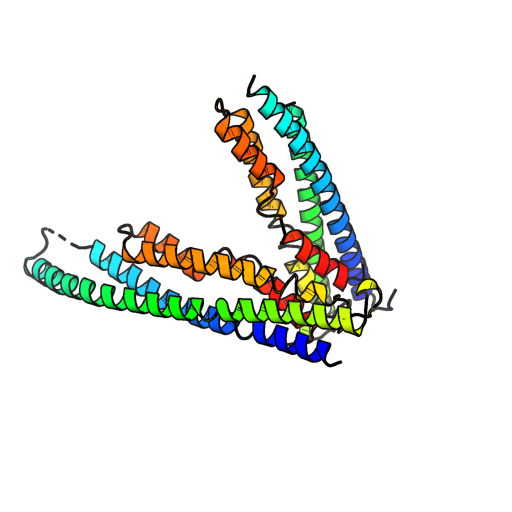4 1.00 30.33 139 THR B C 1
ATOM 4301 O O . THR B 1 141 ? -34.893 -18.991 14.273 1.00 31.74 139 THR B O 1
ATOM 4312 N N . TRP B 1 142 ? -35.598 -21.111 14.124 1.00 27.41 140 TRP B N 1
ATOM 4313 C CA . TRP B 1 142 ? -36.564 -20.801 13.079 1.00 26.84 140 TRP B CA 1
ATOM 4314 C C . TRP B 1 142 ? -37.623 -19.836 13.596 1.00 32.87 140 TRP B C 1
ATOM 4315 O O . TRP B 1 142 ? -38.277 -20.126 14.605 1.00 32.05 140 TRP B O 1
ATOM 4336 N N . PRO B 1 143 ? -37.834 -18.697 12.939 1.00 35.49 141 PRO B N 1
ATOM 4337 C CA . PRO B 1 143 ? -39.080 -17.958 13.167 1.00 37.47 141 PRO B CA 1
ATOM 4338 C C . PRO B 1 143 ? -40.264 -18.790 12.701 1.00 37.02 141 PRO B C 1
ATOM 4339 O O . PRO B 1 143 ? -40.157 -19.607 11.781 1.00 31.80 141 PRO B O 1
ATOM 4350 N N . THR B 1 144 ? -41.402 -18.585 13.360 1.00 29.76 142 THR B N 1
ATOM 4351 C CA . THR B 1 144 ? -42.566 -19.417 13.082 1.00 35.29 142 THR B CA 1
ATOM 4352 C C . THR B 1 144 ? -42.933 -19.393 11.604 1.00 32.20 142 THR B C 1
ATOM 4353 O O . THR B 1 144 ? -43.407 -20.400 11.067 1.00 32.85 142 THR B O 1
ATOM 4364 N N . THR B 1 145 ? -42.708 -18.265 10.927 1.00 32.59 143 THR B N 1
ATOM 4365 C CA . THR B 1 145 ? -43.051 -18.170 9.514 1.00 33.22 143 THR B CA 1
ATOM 4366 C C . THR B 1 145 ? -42.184 -19.072 8.647 1.00 30.51 143 THR B C 1
ATOM 4367 O O . THR B 1 145 ? -42.597 -19.425 7.538 1.00 31.39 143 THR B O 1
ATOM 4378 N N . HIS B 1 146 ? -40.993 -19.449 9.119 1.00 28.83 144 HIS B N 1
ATOM 4379 C CA . HIS B 1 146 ? -40.154 -20.350 8.339 1.00 29.95 144 HIS B CA 1
ATOM 4380 C C . HIS B 1 146 ? -40.758 -21.747 8.265 1.00 28.36 144 HIS B C 1
ATOM 4381 O O . HIS B 1 146 ? -40.607 -22.432 7.246 1.00 25.89 144 HIS B O 1
ATOM 4395 N N . PHE B 1 147 ? -41.440 -22.186 9.326 1.00 27.48 145 PHE B N 1
ATOM 4396 C CA . PHE B 1 147 ? -42.145 -23.462 9.272 1.00 27.61 145 PHE B CA 1
ATOM 4397 C C . PHE B 1 147 ? -43.205 -23.455 8.179 1.00 27.82 145 PHE B C 1
ATOM 4398 O O . PHE B 1 147 ? -43.419 -24.470 7.504 1.00 25.38 145 PHE B O 1
ATOM 4415 N N . TYR B 1 148 ? -43.894 -22.326 8.001 1.00 28.61 146 TYR B N 1
ATOM 4416 C CA . TYR B 1 148 ? -44.894 -22.241 6.943 1.00 30.84 146 TYR B CA 1
ATOM 4417 C C . TYR B 1 148 ? -44.246 -22.301 5.566 1.00 27.06 146 TYR B C 1
ATOM 4418 O O . TYR B 1 148 ? -44.757 -22.974 4.664 1.00 27.60 146 TYR B O 1
ATOM 4436 N N . GLU B 1 149 ? -43.134 -21.589 5.380 1.00 26.66 147 GLU B N 1
ATOM 4437 C CA . GLU B 1 149 ? -42.466 -21.600 4.084 1.00 33.55 147 GLU B CA 1
ATOM 4438 C C . GLU B 1 149 ? -42.005 -23.005 3.715 1.00 29.36 147 GLU B C 1
ATOM 4439 O O . GLU B 1 149 ? -42.141 -23.428 2.561 1.00 28.80 147 GLU B O 1
ATOM 4451 N N . VAL B 1 150 ? -41.466 -23.747 4.685 1.00 23.95 148 VAL B N 1
ATOM 4452 C CA . VAL B 1 150 ? -41.002 -25.102 4.404 1.00 25.42 148 VAL B CA 1
ATOM 4453 C C . VAL B 1 150 ? -42.184 -26.037 4.187 1.00 27.01 148 VAL B C 1
ATOM 4454 O O . VAL B 1 150 ? -42.159 -26.895 3.296 1.00 29.81 148 VAL B O 1
ATOM 4467 N N . SER B 1 151 ? -43.236 -25.894 4.997 1.00 25.93 149 SER B N 1
ATOM 4468 C CA A SER B 1 151 ? -44.416 -26.736 4.826 0.55 29.06 149 SER B CA 1
ATOM 4469 C CA B SER B 1 151 ? -44.415 -26.736 4.825 0.45 29.18 149 SER B CA 1
ATOM 4470 C C . SER B 1 151 ? -45.072 -26.487 3.474 1.00 28.64 149 SER B C 1
ATOM 4471 O O . SER B 1 151 ? -45.555 -27.423 2.827 1.00 24.64 149 SER B O 1
ATOM 4485 N N . HIS B 1 152 ? -45.095 -25.228 3.028 1.00 26.82 150 HIS B N 1
ATOM 4486 C CA . HIS B 1 152 ? -45.698 -24.912 1.739 1.00 31.04 150 HIS B CA 1
ATOM 4487 C C . HIS B 1 152 ? -44.851 -25.445 0.591 1.00 28.46 150 HIS B C 1
ATOM 4488 O O . HIS B 1 152 ? -45.388 -25.889 -0.430 1.00 27.34 150 HIS B O 1
ATOM 4502 N N . LYS B 1 153 ? -43.525 -25.399 0.734 1.00 28.65 151 LYS B N 1
ATOM 4503 C CA . LYS B 1 153 ? -42.647 -25.989 -0.272 1.00 30.98 151 LYS B CA 1
ATOM 4504 C C . LYS B 1 153 ? -42.888 -27.489 -0.395 1.00 27.29 151 LYS B C 1
ATOM 4505 O O . LYS B 1 153 ? -42.973 -28.028 -1.505 1.00 27.40 151 LYS B O 1
ATOM 4524 N N . LEU B 1 154 ? -42.993 -28.185 0.741 1.00 25.48 152 LEU B N 1
ATOM 4525 C CA . LEU B 1 154 ? -43.304 -29.611 0.708 1.00 26.44 152 LEU B CA 1
ATOM 4526 C C . LEU B 1 154 ? -44.632 -29.866 0.005 1.00 28.72 152 LEU B C 1
ATOM 4527 O O . LEU B 1 154 ? -44.738 -30.776 -0.826 1.00 29.28 152 LEU B O 1
ATOM 4543 N N . LEU B 1 155 ? -45.656 -29.072 0.323 1.00 28.49 153 LEU B N 1
ATOM 4544 C CA . LEU B 1 155 ? -46.942 -29.217 -0.352 1.00 30.56 153 LEU B CA 1
ATOM 4545 C C . LEU B 1 155 ? -46.795 -29.009 -1.855 1.00 28.67 153 LEU B C 1
ATOM 4546 O O . LEU B 1 155 ? -47.327 -29.784 -2.657 1.00 27.42 153 LEU B O 1
ATOM 4562 N N A GLU B 1 156 ? -46.070 -27.959 -2.253 0.55 27.41 154 GLU B N 1
ATOM 4563 N N B GLU B 1 156 ? -46.073 -27.956 -2.255 0.45 27.66 154 GLU B N 1
ATOM 4564 C CA A GLU B 1 156 ? -45.876 -27.682 -3.674 0.55 30.04 154 GLU B CA 1
ATOM 4565 C CA B GLU B 1 156 ? -45.881 -27.689 -3.678 0.45 30.05 154 GLU B CA 1
ATOM 4566 C C A GLU B 1 156 ? -45.270 -28.882 -4.391 0.55 29.34 154 GLU B C 1
ATOM 4567 C C B GLU B 1 156 ? -45.279 -28.895 -4.387 0.45 29.35 154 GLU B C 1
ATOM 4568 O O A GLU B 1 156 ? -45.711 -29.249 -5.488 0.55 29.29 154 GLU B O 1
ATOM 4569 O O B GLU B 1 156 ? -45.734 -29.282 -5.472 0.45 29.21 154 GLU B O 1
ATOM 4592 N N . MET B 1 157 ? -44.262 -29.510 -3.783 1.00 27.81 155 MET B N 1
ATOM 4593 C CA . MET B 1 157 ? -43.589 -30.636 -4.419 1.00 33.07 155 MET B CA 1
ATOM 4594 C C . MET B 1 157 ? -44.526 -31.826 -4.587 1.00 28.94 155 MET B C 1
ATOM 4595 O O . MET B 1 157 ? -44.578 -32.443 -5.657 1.00 27.60 155 MET B O 1
ATOM 4609 N N . TYR B 1 158 ? -45.259 -32.182 -3.532 1.00 26.37 156 TYR B N 1
ATOM 4610 C CA . TYR B 1 158 ? -46.131 -33.349 -3.627 1.00 28.58 156 TYR B CA 1
ATOM 4611 C C . TYR B 1 158 ? -47.342 -33.073 -4.507 1.00 27.58 156 TYR B C 1
ATOM 4612 O O . TYR B 1 158 ? -47.885 -34.004 -5.113 1.00 31.02 156 TYR B O 1
ATOM 4630 N N . ARG B 1 159 ? -47.773 -31.814 -4.605 1.00 29.33 157 ARG B N 1
ATOM 4631 C CA . ARG B 1 159 ? -48.779 -31.458 -5.600 1.00 33.59 157 ARG B CA 1
ATOM 4632 C C . ARG B 1 159 ? -48.275 -31.759 -7.006 1.00 34.34 157 ARG B C 1
ATOM 4633 O O . ARG B 1 159 ? -48.935 -32.463 -7.780 1.00 32.69 157 ARG B O 1
ATOM 4654 N N . LYS B 1 160 ? -47.098 -31.228 -7.352 1.00 34.52 158 LYS B N 1
ATOM 4655 C CA . LYS B 1 160 ? -46.535 -31.467 -8.677 1.00 35.39 158 LYS B CA 1
ATOM 4656 C C . LYS B 1 160 ? -46.307 -32.953 -8.922 1.00 31.52 158 LYS B C 1
ATOM 4657 O O . LYS B 1 160 ? -46.579 -33.457 -10.016 1.00 30.72 158 LYS B O 1
ATOM 4667 N N . GLU B 1 161 ? -45.801 -33.670 -7.916 1.00 29.17 159 GLU B N 1
ATOM 4668 C CA . GLU B 1 161 ? -45.522 -35.090 -8.099 1.00 30.25 159 GLU B CA 1
ATOM 4669 C C . GLU B 1 161 ? -46.806 -35.875 -8.336 1.00 33.60 159 GLU B C 1
ATOM 4670 O O . GLU B 1 161 ? -46.826 -36.815 -9.141 1.00 36.31 159 GLU B O 1
ATOM 4682 N N . LEU B 1 162 ? -47.889 -35.508 -7.647 1.00 31.78 160 LEU B N 1
ATOM 4683 C CA . LEU B 1 162 ? -49.158 -36.196 -7.859 1.00 32.77 160 LEU B CA 1
ATOM 4684 C C . LEU B 1 162 ? -49.691 -35.944 -9.265 1.00 32.81 160 LEU B C 1
ATOM 4685 O O . LEU B 1 162 ? -50.225 -36.858 -9.904 1.00 33.34 160 LEU B O 1
ATOM 4701 N N . LEU B 1 163 ? -49.554 -34.714 -9.764 1.00 33.86 161 LEU B N 1
ATOM 4702 C CA . LEU B 1 163 ? -49.979 -34.427 -11.131 1.00 37.24 161 LEU B CA 1
ATOM 4703 C C . LEU B 1 163 ? -49.194 -35.261 -12.136 1.00 38.12 161 LEU B C 1
ATOM 4704 O O . LEU B 1 163 ? -49.758 -35.755 -13.120 1.00 38.56 161 LEU B O 1
ATOM 4720 N N . LEU B 1 164 ? -47.889 -35.426 -11.909 1.00 39.94 162 LEU B N 1
ATOM 4721 C CA . LEU B 1 164 ? -47.080 -36.223 -12.825 1.00 42.09 162 LEU B CA 1
ATOM 4722 C C . LEU B 1 164 ? -47.496 -37.689 -12.794 1.00 38.41 162 LEU B C 1
ATOM 4723 O O . LEU B 1 164 ? -47.581 -38.338 -13.843 1.00 36.65 162 LEU B O 1
ATOM 4739 N N . LYS B 1 165 ? -47.760 -38.229 -11.601 1.00 32.94 163 LYS B N 1
ATOM 4740 C CA . LYS B 1 165 ? -48.150 -39.632 -11.502 1.00 35.95 163 LYS B CA 1
ATOM 4741 C C . LYS B 1 165 ? -49.486 -39.885 -12.191 1.00 36.20 163 LYS B C 1
ATOM 4742 O O . LYS B 1 165 ? -49.683 -40.939 -12.808 1.00 36.61 163 LYS B O 1
ATOM 4761 N N . ARG B 1 166 ? -50.420 -38.938 -12.092 1.00 34.62 164 ARG B N 1
ATOM 4762 C CA . ARG B 1 166 ? -51.691 -39.082 -12.796 1.00 36.93 164 ARG B CA 1
ATOM 4763 C C . ARG B 1 166 ? -51.469 -39.186 -14.300 1.00 36.03 164 ARG B C 1
ATOM 4764 O O . ARG B 1 166 ? -52.022 -40.071 -14.962 1.00 37.73 164 ARG B O 1
ATOM 4785 N N . THR B 1 167 ? -50.654 -38.288 -14.856 1.00 38.24 165 THR B N 1
ATOM 4786 C CA . THR B 1 167 ? -50.362 -38.337 -16.284 1.00 38.05 165 THR B CA 1
ATOM 4787 C C . THR B 1 167 ? -49.604 -39.607 -16.648 1.00 41.69 165 THR B C 1
ATOM 4788 O O . THR B 1 167 ? -49.840 -40.197 -17.710 1.00 44.52 165 THR B O 1
ATOM 4799 N N . VAL B 1 168 ? -48.682 -40.039 -15.787 1.00 38.50 166 VAL B N 1
ATOM 4800 C CA . VAL B 1 168 ? -47.921 -41.255 -16.061 1.00 40.33 166 VAL B CA 1
ATOM 4801 C C . VAL B 1 168 ? -48.855 -42.456 -16.134 1.00 39.62 166 VAL B C 1
ATOM 4802 O O . VAL B 1 168 ? -48.780 -43.271 -17.063 1.00 38.24 166 VAL B O 1
ATOM 4815 N N . ALA B 1 169 ? -49.752 -42.585 -15.154 1.00 39.29 167 ALA B N 1
ATOM 4816 C CA . ALA B 1 169 ? -50.702 -43.691 -15.171 1.00 40.31 167 ALA B CA 1
ATOM 4817 C C . ALA B 1 169 ? -51.614 -43.624 -16.389 1.00 42.51 167 ALA B C 1
ATOM 4818 O O . ALA B 1 169 ? -52.031 -44.664 -16.913 1.00 42.79 167 ALA B O 1
ATOM 4825 N N . LYS B 1 170 ? -51.926 -42.415 -16.858 1.00 40.86 168 LYS B N 1
ATOM 4826 C CA . LYS B 1 170 ? -52.853 -42.268 -17.975 1.00 43.27 168 LYS B CA 1
ATOM 4827 C C . LYS B 1 170 ? -52.250 -42.797 -19.272 1.00 43.06 168 LYS B C 1
ATOM 4828 O O . LYS B 1 170 ? -52.864 -43.623 -19.958 1.00 45.69 168 LYS B O 1
ATOM 4847 N N . GLU B 1 171 ? -51.051 -42.333 -19.636 1.00 41.11 169 GLU B N 1
ATOM 4848 C CA . GLU B 1 171 ? -50.468 -42.796 -20.892 1.00 48.95 169 GLU B CA 1
ATOM 4849 C C . GLU B 1 171 ? -50.079 -44.270 -20.817 1.00 55.22 169 GLU B C 1
ATOM 4850 O O . GLU B 1 171 ? -50.016 -44.944 -21.852 1.00 63.38 169 GLU B O 1
ATOM 4862 N N . LEU B 1 172 ? -49.810 -44.791 -19.616 1.00 51.36 170 LEU B N 1
ATOM 4863 C CA . LEU B 1 172 ? -49.604 -46.230 -19.482 1.00 55.20 170 LEU B CA 1
ATOM 4864 C C . LEU B 1 172 ? -50.828 -46.997 -19.969 1.00 63.15 170 LEU B C 1
ATOM 4865 O O . LEU B 1 172 ? -50.702 -48.069 -20.572 1.00 65.74 170 LEU B O 1
ATOM 4881 N N . ALA B 1 173 ? -52.022 -46.456 -19.721 1.00 66.31 171 ALA B N 1
ATOM 4882 C CA . ALA B 1 173 ? -53.249 -47.064 -20.216 1.00 64.19 171 ALA B CA 1
ATOM 4883 C C . ALA B 1 173 ? -53.530 -46.714 -21.673 1.00 63.11 171 ALA B C 1
ATOM 4884 O O . ALA B 1 173 ? -54.331 -47.402 -22.315 1.00 59.28 171 ALA B O 1
ATOM 4891 N N . HIS B 1 174 ? -52.894 -45.668 -22.206 1.00 65.77 172 HIS B N 1
ATOM 4892 C CA . HIS B 1 174 ? -53.108 -45.292 -23.599 1.00 63.52 172 HIS B CA 1
ATOM 4893 C C . HIS B 1 174 ? -52.254 -46.124 -24.549 1.00 63.52 172 HIS B C 1
ATOM 4894 O O . HIS B 1 174 ? -52.738 -46.595 -25.583 1.00 62.10 172 HIS B O 1
ATOM 4908 N N . THR B 1 175 ? -50.978 -46.298 -24.215 1.00 60.69 173 THR B N 1
ATOM 4909 C CA . THR B 1 175 ? -49.980 -46.642 -25.217 1.00 65.51 173 THR B CA 1
ATOM 4910 C C . THR B 1 175 ? -50.117 -48.083 -25.689 1.00 66.94 173 THR B C 1
ATOM 4911 O O . THR B 1 175 ? -50.390 -48.995 -24.903 1.00 54.82 173 THR B O 1
ATOM 4922 N N . GLY B 1 176 ? -49.925 -48.276 -26.992 1.00 87.24 174 GLY B N 1
ATOM 4923 C CA . GLY B 1 176 ? -49.781 -49.596 -27.566 1.00 91.09 174 GLY B CA 1
ATOM 4924 C C . GLY B 1 176 ? -48.338 -49.859 -27.948 1.00 83.72 174 GLY B C 1
ATOM 4925 O O . GLY B 1 176 ? -48.057 -50.666 -28.840 1.00 78.16 174 GLY B O 1
ATOM 4929 N N . ASP B 1 177 ? -47.413 -49.172 -27.273 1.00 79.09 175 ASP B N 1
ATOM 4930 C CA . ASP B 1 177 ? -45.987 -49.276 -27.528 1.00 81.20 175 ASP B CA 1
ATOM 4931 C C . ASP B 1 177 ? -45.262 -49.771 -26.283 1.00 79.60 175 ASP B C 1
ATOM 4932 O O . ASP B 1 177 ? -45.571 -49.326 -25.172 1.00 72.79 175 ASP B O 1
ATOM 4941 N N . PRO B 1 178 ? -44.294 -50.687 -26.427 1.00 90.61 176 PRO B N 1
ATOM 4942 C CA . PRO B 1 178 ? -43.587 -51.194 -25.243 1.00 91.79 176 PRO B CA 1
ATOM 4943 C C . PRO B 1 178 ? -42.483 -50.266 -24.762 1.00 89.52 176 PRO B C 1
ATOM 4944 O O . PRO B 1 178 ? -42.240 -50.154 -23.556 1.00 80.51 176 PRO B O 1
ATOM 4955 N N . ASP B 1 179 ? -41.804 -49.598 -25.697 1.00 96.09 177 ASP B N 1
ATOM 4956 C CA . ASP B 1 179 ? -40.698 -48.722 -25.324 1.00 88.18 177 ASP B CA 1
ATOM 4957 C C . ASP B 1 179 ? -41.172 -47.595 -24.414 1.00 81.07 177 ASP B C 1
ATOM 4958 O O . ASP B 1 179 ? -40.573 -47.332 -23.365 1.00 80.60 177 ASP B O 1
ATOM 4962 N N . LEU B 1 180 ? -42.253 -46.913 -24.804 1.00 73.00 178 LEU B N 1
ATOM 4963 C CA . LEU B 1 180 ? -42.776 -45.829 -23.980 1.00 70.17 178 LEU B CA 1
ATOM 4964 C C . LEU B 1 180 ? -43.219 -46.327 -22.611 1.00 70.21 178 LEU B C 1
ATOM 4965 O O . LEU B 1 180 ? -43.150 -45.582 -21.628 1.00 66.82 178 LEU B O 1
ATOM 4981 N N . THR B 1 181 ? -43.675 -47.578 -22.527 1.00 73.73 179 THR B N 1
ATOM 4982 C CA . THR B 1 181 ? -44.126 -48.114 -21.247 1.00 68.99 179 THR B CA 1
ATOM 4983 C C . THR B 1 181 ? -43.000 -48.086 -20.220 1.00 67.13 179 THR B C 1
ATOM 4984 O O . THR B 1 181 ? -43.195 -47.654 -19.078 1.00 64.11 179 THR B O 1
ATOM 4995 N N . LEU B 1 182 ? -41.806 -48.538 -20.613 1.00 70.20 180 LEU B N 1
ATOM 4996 C CA . LEU B 1 182 ? -40.678 -48.537 -19.688 1.00 68.21 180 LEU B CA 1
ATOM 4997 C C . LEU B 1 182 ? -40.329 -47.121 -19.246 1.00 65.66 180 LEU B C 1
ATOM 4998 O O . LEU B 1 182 ? -40.022 -46.887 -18.071 1.00 65.59 180 LEU B O 1
ATOM 5002 N N . SER B 1 183 ? -40.373 -46.162 -20.174 1.00 63.35 181 SER B N 1
ATOM 5003 C CA . SER B 1 183 ? -40.051 -44.783 -19.822 1.00 63.91 181 SER B CA 1
ATOM 5004 C C . SER B 1 183 ? -40.999 -44.251 -18.755 1.00 59.77 181 SER B C 1
ATOM 5005 O O . SER B 1 183 ? -40.579 -43.536 -17.838 1.00 60.80 181 SER B O 1
ATOM 5009 N N . TYR B 1 184 ? -42.285 -44.596 -18.856 1.00 55.87 182 TYR B N 1
ATOM 5010 C CA . TYR B 1 184 ? -43.261 -44.101 -17.891 1.00 55.60 182 TYR B CA 1
ATOM 5011 C C . TYR B 1 184 ? -43.146 -44.816 -16.550 1.00 57.78 182 TYR B C 1
ATOM 5012 O O . TYR B 1 184 ? -43.512 -44.245 -15.516 1.00 56.93 182 TYR B O 1
ATOM 5030 N N . LEU B 1 185 ? -42.645 -46.054 -16.539 1.00 60.23 183 LEU B N 1
ATOM 5031 C CA . LEU B 1 185 ? -42.408 -46.738 -15.272 1.00 62.48 183 LEU B CA 1
ATOM 5032 C C . LEU B 1 185 ? -41.340 -46.017 -14.458 1.00 63.78 183 LEU B C 1
ATOM 5033 O O . LEU B 1 185 ? -41.508 -45.783 -13.256 1.00 63.20 183 LEU B O 1
ATOM 5049 N N . SER B 1 186 ? -40.226 -45.659 -15.102 1.00 66.61 184 SER B N 1
ATOM 5050 C CA . SER B 1 186 ? -39.147 -44.982 -14.392 1.00 70.68 184 SER B CA 1
ATOM 5051 C C . SER B 1 186 ? -39.624 -43.666 -13.791 1.00 66.75 184 SER B C 1
ATOM 5052 O O . SER B 1 186 ? -39.220 -43.300 -12.681 1.00 60.72 184 SER B O 1
ATOM 5060 N N . MET B 1 187 ? -40.483 -42.940 -14.510 1.00 67.71 185 MET B N 1
ATOM 5061 C CA . MET B 1 187 ? -41.012 -41.689 -13.979 1.00 64.34 185 MET B CA 1
ATOM 5062 C C . MET B 1 187 ? -41.766 -41.919 -12.676 1.00 61.69 185 MET B C 1
ATOM 5063 O O . MET B 1 187 ? -41.643 -41.131 -11.730 1.00 61.17 185 MET B O 1
ATOM 5077 N N . TRP B 1 188 ? -42.551 -42.996 -12.604 1.00 61.42 186 TRP B N 1
ATOM 5078 C CA . TRP B 1 188 ? -43.313 -43.272 -11.392 1.00 61.85 186 TRP B CA 1
ATOM 5079 C C . TRP B 1 188 ? -42.392 -43.526 -10.206 1.00 73.03 186 TRP B C 1
ATOM 5080 O O . TRP B 1 188 ? -42.653 -43.051 -9.095 1.00 75.98 186 TRP B O 1
ATOM 5101 N N . LEU B 1 189 ? -41.314 -44.276 -10.418 1.00 77.44 187 LEU B N 1
ATOM 5102 C CA . LEU B 1 189 ? -40.457 -44.679 -9.312 1.00 79.40 187 LEU B CA 1
ATOM 5103 C C . LEU B 1 189 ? -39.420 -43.622 -8.965 1.00 66.22 187 LEU B C 1
ATOM 5104 O O . LEU B 1 189 ? -39.046 -43.492 -7.793 1.00 56.74 187 LEU B O 1
ATOM 5120 N N . HIS B 1 190 ? -38.958 -42.856 -9.954 1.00 70.68 188 HIS B N 1
ATOM 5121 C CA . HIS B 1 190 ? -37.926 -41.860 -9.694 1.00 76.71 188 HIS B CA 1
ATOM 5122 C C . HIS B 1 190 ? -38.461 -40.687 -8.882 1.00 83.78 188 HIS B C 1
ATOM 5123 O O . HIS B 1 190 ? -37.726 -40.114 -8.071 1.00 83.31 188 HIS B O 1
ATOM 5127 N N . GLN B 1 191 ? -39.729 -40.322 -9.080 1.00 83.93 189 GLN B N 1
ATOM 5128 C CA . GLN B 1 191 ? -40.321 -39.172 -8.405 1.00 75.92 189 GLN B CA 1
ATOM 5129 C C . GLN B 1 191 ? -39.416 -37.957 -8.570 1.00 94.63 189 GLN B C 1
ATOM 5130 O O . GLN B 1 191 ? -38.701 -37.580 -7.632 1.00 97.48 189 GLN B O 1
ATOM 5144 N N . PRO B 1 192 ? -39.418 -37.322 -9.745 1.00 107.46 190 PRO B N 1
ATOM 5145 C CA . PRO B 1 192 ? -38.484 -36.205 -9.967 1.00 109.17 190 PRO B CA 1
ATOM 5146 C C . PRO B 1 192 ? -38.638 -35.065 -8.975 1.00 100.33 190 PRO B C 1
ATOM 5147 O O . PRO B 1 192 ? -37.638 -34.443 -8.595 1.00 97.19 190 PRO B O 1
ATOM 5158 N N . TYR B 1 193 ? -39.863 -34.771 -8.541 1.00 94.60 191 TYR B N 1
ATOM 5159 C CA . TYR B 1 193 ? -40.106 -33.605 -7.700 1.00 81.85 191 TYR B CA 1
ATOM 5160 C C . TYR B 1 193 ? -39.933 -33.890 -6.216 1.00 74.33 191 TYR B C 1
ATOM 5161 O O . TYR B 1 193 ? -39.485 -33.007 -5.475 1.00 74.59 191 TYR B O 1
ATOM 5179 N N . VAL B 1 194 ? -40.273 -35.096 -5.761 1.00 69.40 192 VAL B N 1
ATOM 5180 C CA . VAL B 1 194 ? -40.126 -35.430 -4.349 1.00 62.84 192 VAL B CA 1
ATOM 5181 C C . VAL B 1 194 ? -38.751 -36.001 -4.018 1.00 62.31 192 VAL B C 1
ATOM 5182 O O . VAL B 1 194 ? -38.371 -36.029 -2.839 1.00 64.60 192 VAL B O 1
ATOM 5186 N N . GLU B 1 195 ? -37.992 -36.444 -5.018 1.00 58.98 193 GLU B N 1
ATOM 5187 C CA . GLU B 1 195 ? -36.706 -37.077 -4.760 1.00 63.84 193 GLU B CA 1
ATOM 5188 C C . GLU B 1 195 ? -35.698 -36.061 -4.237 1.00 73.93 193 GLU B C 1
ATOM 5189 O O . GLU B 1 195 ? -35.536 -34.977 -4.808 1.00 80.07 193 GLU B O 1
ATOM 5193 N N . SER B 1 196 ? -35.025 -36.416 -3.141 1.00 76.04 194 SER B N 1
ATOM 5194 C CA . SER B 1 196 ? -33.918 -35.633 -2.604 1.00 78.06 194 SER B CA 1
ATOM 5195 C C . SER B 1 196 ? -34.394 -34.407 -1.834 1.00 61.83 194 SER B C 1
ATOM 5196 O O . SER B 1 196 ? -34.171 -34.305 -0.623 1.00 50.03 194 SER B O 1
ATOM 5200 N N . ASP B 1 197 ? -35.045 -33.469 -2.526 1.00 59.70 195 ASP B N 1
ATOM 5201 C CA . ASP B 1 197 ? -35.428 -32.214 -1.884 1.00 53.51 195 ASP B CA 1
ATOM 5202 C C . ASP B 1 197 ? -36.376 -32.452 -0.715 1.00 43.96 195 ASP B C 1
ATOM 5203 O O . ASP B 1 197 ? -36.305 -31.753 0.303 1.00 39.90 195 ASP B O 1
ATOM 5207 N N . SER B 1 198 ? -37.267 -33.437 -0.839 1.00 41.55 196 SER B N 1
ATOM 5208 C CA . SER B 1 198 ? -38.237 -33.695 0.220 1.00 39.59 196 SER B CA 1
ATOM 5209 C C . SER B 1 198 ? -37.541 -34.087 1.515 1.00 36.33 196 SER B C 1
ATOM 5210 O O . SER B 1 198 ? -37.855 -33.560 2.589 1.00 35.78 196 SER B O 1
ATOM 5218 N N . ARG B 1 199 ? -36.586 -35.014 1.429 1.00 35.19 197 ARG B N 1
ATOM 5219 C CA . ARG B 1 199 ? -35.915 -35.497 2.629 1.00 34.16 197 ARG B CA 1
ATOM 5220 C C . ARG B 1 199 ? -35.228 -34.360 3.373 1.00 29.18 197 ARG B C 1
ATOM 5221 O O . ARG B 1 199 ? -35.313 -34.278 4.604 1.00 28.91 197 ARG B O 1
ATOM 5225 N N . LEU B 1 200 ? -34.549 -33.469 2.646 1.00 30.08 198 LEU B N 1
ATOM 5226 C CA . LEU B 1 200 ? -33.789 -32.408 3.301 1.00 31.12 198 LEU B CA 1
ATOM 5227 C C . LEU B 1 200 ? -34.708 -31.439 4.036 1.00 29.02 198 LEU B C 1
ATOM 5228 O O . LEU B 1 200 ? -34.439 -31.066 5.183 1.00 30.46 198 LEU B O 1
ATOM 5244 N N . HIS B 1 201 ? -35.793 -31.009 3.388 1.00 27.42 199 HIS B N 1
ATOM 5245 C CA . HIS B 1 201 ? -36.709 -30.081 4.045 1.00 31.32 199 HIS B CA 1
ATOM 5246 C C . HIS B 1 201 ? -37.383 -30.729 5.248 1.00 31.69 199 HIS B C 1
ATOM 5247 O O . HIS B 1 201 ? -37.508 -30.103 6.307 1.00 31.18 199 HIS B O 1
ATOM 5261 N N . LEU B 1 202 ? -37.822 -31.981 5.107 1.00 31.68 200 LEU B N 1
ATOM 5262 C CA . LEU B 1 202 ? -38.400 -32.688 6.246 1.00 31.70 200 LEU B CA 1
ATOM 5263 C C . LEU B 1 202 ? -37.380 -32.831 7.369 1.00 31.27 200 LEU B C 1
ATOM 5264 O O . LEU B 1 202 ? -37.693 -32.595 8.542 1.00 30.19 200 LEU B O 1
ATOM 5280 N N . GLU B 1 203 ? -36.150 -33.224 7.027 1.00 29.70 201 GLU B N 1
ATOM 5281 C CA . GLU B 1 203 ? -35.118 -33.405 8.042 1.00 32.48 201 GLU B CA 1
ATOM 5282 C C . GLU B 1 203 ? -34.858 -32.111 8.803 1.00 28.51 201 GLU B C 1
ATOM 5283 O O . GLU B 1 203 ? -34.739 -32.115 10.033 1.00 28.36 201 GLU B O 1
ATOM 5295 N N . SER B 1 204 ? -34.748 -30.990 8.086 1.00 29.08 202 SER B N 1
ATOM 5296 C CA . SER B 1 204 ? -34.486 -29.719 8.755 1.00 31.23 202 SER B CA 1
ATOM 5297 C C . SER B 1 204 ? -35.624 -29.356 9.700 1.00 31.68 202 SER B C 1
ATOM 5298 O O . SER B 1 204 ? -35.395 -28.786 10.774 1.00 30.77 202 SER B O 1
ATOM 5306 N N . MET B 1 205 ? -36.861 -29.683 9.318 1.00 28.94 203 MET B N 1
ATOM 5307 C CA . MET B 1 205 ? -38.000 -29.405 10.186 1.00 29.67 203 MET B CA 1
ATOM 5308 C C . MET B 1 205 ? -38.015 -30.337 11.391 1.00 28.27 203 MET B C 1
ATOM 5309 O O . MET B 1 205 ? -38.309 -29.905 12.512 1.00 29.13 203 MET B O 1
ATOM 5323 N N . LEU B 1 206 ? -37.704 -31.620 11.182 1.00 25.54 204 LEU B N 1
ATOM 5324 C CA . LEU B 1 206 ? -37.663 -32.557 12.301 1.00 29.12 204 LEU B CA 1
ATOM 5325 C C . LEU B 1 206 ? -36.540 -32.211 13.270 1.00 31.32 204 LEU B C 1
ATOM 5326 O O . LEU B 1 206 ? -36.710 -32.314 14.491 1.00 31.00 204 LEU B O 1
ATOM 5342 N N . LEU B 1 207 ? -35.380 -31.810 12.744 1.00 28.40 205 LEU B N 1
ATOM 5343 C CA . LEU B 1 207 ? -34.279 -31.412 13.614 1.00 31.60 205 LEU B CA 1
ATOM 5344 C C . LEU B 1 207 ? -34.654 -30.190 14.441 1.00 31.71 205 LEU B C 1
ATOM 5345 O O . LEU B 1 207 ? -34.412 -30.152 15.653 1.00 31.52 205 LEU B O 1
ATOM 5361 N N . GLU B 1 208 ? -35.264 -29.187 13.805 1.00 27.27 206 GLU B N 1
ATOM 5362 C CA . GLU B 1 208 ? -35.594 -27.953 14.509 1.00 29.45 206 GLU B CA 1
ATOM 5363 C C . GLU B 1 208 ? -36.576 -28.207 15.648 1.00 34.23 206 GLU B C 1
ATOM 5364 O O . GLU B 1 208 ? -36.469 -27.593 16.716 1.00 37.47 206 GLU B O 1
ATOM 5376 N N . THR B 1 209 ? -37.536 -29.108 15.445 1.00 31.92 207 THR B N 1
ATOM 5377 C CA . THR B 1 209 ? -38.555 -29.380 16.452 1.00 36.15 207 THR B CA 1
ATOM 5378 C C . THR B 1 209 ? -38.131 -30.434 17.468 1.00 39.29 207 THR B C 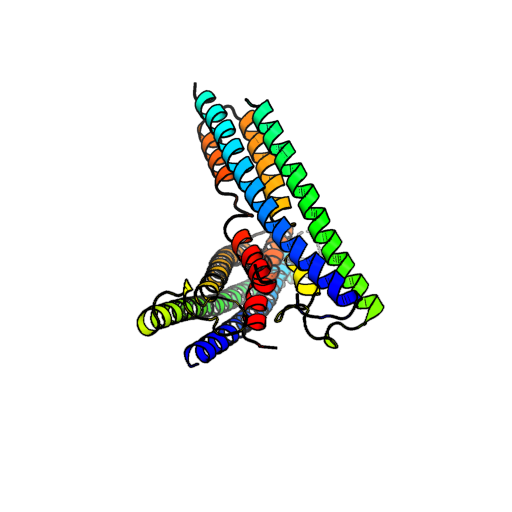1
ATOM 5379 O O . THR B 1 209 ? -38.924 -30.770 18.354 1.00 42.61 207 THR B O 1
ATOM 5390 N N . GLY B 1 210 ? -36.915 -30.960 17.369 1.00 36.77 208 GLY B N 1
ATOM 5391 C CA . GLY B 1 210 ? -36.412 -31.889 18.358 1.00 42.97 208 GLY B CA 1
ATOM 5392 C C . GLY B 1 210 ? -36.727 -33.345 18.110 1.00 47.78 208 GLY B C 1
ATOM 5393 O O . GLY B 1 210 ? -36.580 -34.157 19.031 1.00 49.29 208 GLY B O 1
ATOM 5397 N N . HIS B 1 211 ? -37.158 -33.705 16.907 1.00 52.05 209 HIS B N 1
ATOM 5398 C CA . HIS B 1 211 ? -37.411 -35.104 16.580 1.00 59.51 209 HIS B CA 1
ATOM 5399 C C . HIS B 1 211 ? -36.110 -35.805 16.198 1.00 62.35 209 HIS B C 1
ATOM 5400 O O . HIS B 1 211 ? -35.974 -36.322 15.088 1.00 63.94 209 HIS B O 1
#

Organism: Homo sapiens (NCBI:txid9606)

Foldseek 3Di:
DVLLVVLLVLLVVLVVLVVQLLVLLVVLLVLLVVLLVLLVVLLPQVDDPVVNVVNVVVNVVSVVVNVVSLVVNVVSLVVLVVSLVVLVVSLVSLVVSLVVCCVVPNDQVPDQPSFDHDRSVVSNVLSVLLSVLSVVLSVLLVVLSVCSSPPNDSVVSVVSSVCSNCRVSCVPCVPVSSVVSCVRSVHD/DDDDDDLLVVLLVLLLVLLVLLVVLVVVLLVLLVVLLVCLVVLLVVLVVNLVVNVVSLVVLVVSLVVLVVSLVVLVVSVVVCCVPPNDQVVDQDSFHHDRSVVSNVLSVLLSVLSVVLSVLLVVLSVVSVVDSDNVVSVVSSCSSNVSVRCPPVVVVSSVVSNVRSVD

GO terms:
  GO:0042273 ribosomal large subunit biogenesis (P, IDA)
  GO:1990275 preribosome binding (F, IDA)
  GO:0005634 nucleus (C, EXP)
  GO:0005515 protein binding (F, IPI)
  GO:0006260 DNA replication (P, IDA)
  GO:0090069 regulation of ribosome biogenesis (P, IDA)
  GO:0005634 nucleus (C, IPI)